Protein AF-A0A9R1UDG8-F1 (afdb_monomer)

Secondary structure (DSSP, 8-state):
-HHHHHHHHHHHHHHHHH-------------------TT--GGG-----GGG-STT-EEEEE-----TTS--PPPPHHHHHTS---GGGHHHHHHHTT--TTSHHHHHHHHHHHHHTSPPPTT------SSHHHHHHHHHHHH-S------------TTS-SEEEEE-----TT---

InterPro domains:
  IPR004873 BURP domain [PF03181] (46-169)
  IPR004873 BURP domain [PS51277] (47-177)
  IPR004873 BURP domain [SM01045] (45-177)
  IPR044816 BURP domain-containing protein [PTHR31236] (37-167)

Mean predicted aligned error: 14.19 Å

Solvent-accessible surface area (backbone atoms only — not comparable to full-atom values): 11906 Å² total; per-residue (Å²): 125,67,68,66,56,54,51,52,50,52,52,54,51,49,52,59,68,68,64,61,82,70,77,79,78,76,92,66,89,79,68,88,76,88,72,88,70,91,82,66,62,75,81,72,70,78,78,81,59,79,89,63,75,46,78,70,38,73,46,74,45,70,49,83,91,67,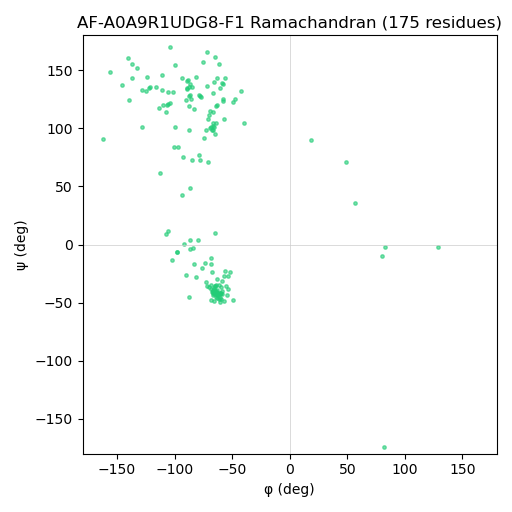73,89,86,61,87,84,79,78,42,50,55,71,62,32,72,73,47,79,88,42,57,93,33,44,76,57,51,31,61,74,72,68,44,53,86,86,35,72,66,37,52,48,51,48,51,52,33,49,60,56,70,53,78,60,56,94,95,52,90,74,82,74,59,69,18,65,62,48,43,51,52,53,49,34,72,74,73,39,98,63,93,81,82,91,81,84,87,81,87,90,68,86,88,62,66,49,65,43,80,44,59,41,68,80,84,68,82,84,85,78,133

Organism: Lactuca sativa (NCBI:txid4236)

Sequence (177 aa):
MAFASSFLYAFLLLQFCLKSNAHEIIKEPIRNVHNNDEGLDPALNVFFRVNDLYLGKKMSIYFATNDNSTPTHLLTREEADSIPFSSSRVPYLLKFFSFSNKSPQAKAMETTLKQCELKPKEGEIMFCATSLESMLDMTRGVLGMVKLKILTTKILNSNHTLFQGYTFGEAIGDLCS

Structure (mmCIF, N/CA/C/O backbone):
data_AF-A0A9R1UDG8-F1
#
_entry.id   AF-A0A9R1UDG8-F1
#
loop_
_atom_site.group_PDB
_atom_site.id
_atom_site.type_symbol
_atom_site.label_atom_id
_atom_site.label_alt_id
_atom_site.label_comp_id
_atom_site.label_asym_id
_atom_site.label_entity_id
_atom_site.label_seq_id
_atom_site.pdbx_PDB_ins_code
_atom_site.Cartn_x
_atom_site.Cartn_y
_atom_site.Cartn_z
_atom_site.occupancy
_atom_site.B_iso_or_equiv
_atom_site.auth_seq_id
_atom_site.auth_comp_id
_atom_site.auth_asym_id
_atom_site.auth_atom_id
_atom_site.pdbx_PDB_model_num
ATOM 1 N N . MET A 1 1 ? 0.070 -27.167 -51.131 1.00 54.72 1 MET A N 1
ATOM 2 C CA . MET A 1 1 ? -0.686 -26.684 -49.949 1.00 54.72 1 MET A CA 1
ATOM 3 C C . MET A 1 1 ? 0.195 -26.331 -48.737 1.00 54.72 1 MET A C 1
ATOM 5 O O . MET A 1 1 ? -0.349 -25.888 -47.741 1.00 54.72 1 MET A O 1
ATOM 9 N N . ALA A 1 2 ? 1.533 -26.442 -48.801 1.00 51.56 2 ALA A N 1
ATOM 10 C CA . ALA A 1 2 ? 2.415 -26.097 -47.672 1.00 51.56 2 ALA A CA 1
ATOM 11 C C . ALA A 1 2 ? 2.712 -24.585 -47.532 1.00 51.56 2 ALA A C 1
ATOM 13 O O . ALA A 1 2 ? 2.906 -24.093 -46.426 1.00 51.56 2 ALA A O 1
ATOM 14 N N . PHE A 1 3 ? 2.684 -23.824 -48.633 1.00 47.78 3 PHE A N 1
ATOM 15 C CA . PHE A 1 3 ? 2.993 -22.388 -48.610 1.00 47.78 3 PHE A CA 1
ATOM 16 C C . PHE A 1 3 ? 1.957 -21.562 -47.831 1.00 47.78 3 PHE A C 1
ATOM 18 O O . PHE A 1 3 ? 2.332 -20.706 -47.038 1.00 47.78 3 PHE A O 1
ATOM 25 N N . ALA A 1 4 ? 0.662 -21.866 -47.966 1.00 55.97 4 ALA A N 1
ATOM 26 C CA . ALA A 1 4 ? -0.399 -21.136 -47.264 1.00 55.97 4 ALA A CA 1
ATOM 27 C C . ALA A 1 4 ? -0.320 -21.289 -45.731 1.00 55.97 4 ALA A C 1
ATOM 29 O O . ALA A 1 4 ? -0.583 -20.336 -45.002 1.00 55.97 4 ALA A O 1
ATOM 30 N N . SER A 1 5 ? 0.103 -22.461 -45.244 1.00 57.06 5 SER A N 1
ATOM 31 C CA . SER A 1 5 ? 0.264 -22.734 -43.810 1.00 57.06 5 SER A CA 1
ATOM 32 C C . SER A 1 5 ? 1.415 -21.930 -43.196 1.00 57.06 5 SER A C 1
ATOM 34 O O . SER A 1 5 ? 1.265 -21.385 -42.103 1.00 57.06 5 SER A O 1
ATOM 36 N N . SER A 1 6 ? 2.522 -21.766 -43.929 1.00 63.28 6 SER A N 1
ATOM 37 C CA . SER A 1 6 ? 3.661 -20.969 -43.461 1.00 63.28 6 SER A CA 1
ATOM 38 C C . SER A 1 6 ? 3.343 -19.469 -43.416 1.00 63.28 6 SER A C 1
ATOM 40 O O . SER A 1 6 ? 3.770 -18.785 -42.488 1.00 63.28 6 SER A O 1
ATOM 42 N N . PHE A 1 7 ? 2.555 -18.961 -44.373 1.00 69.75 7 PHE A N 1
ATOM 43 C CA . PHE A 1 7 ? 2.092 -17.568 -44.361 1.00 69.75 7 PHE A CA 1
ATOM 44 C C . PHE A 1 7 ? 1.118 -17.292 -43.212 1.00 69.75 7 PHE A C 1
ATOM 46 O O . PHE A 1 7 ? 1.252 -16.269 -42.549 1.00 69.75 7 PHE A O 1
ATOM 53 N N . LEU A 1 8 ? 0.193 -18.215 -42.923 1.00 70.06 8 LEU A N 1
ATOM 54 C CA . LEU A 1 8 ? -0.709 -18.119 -41.769 1.00 70.06 8 LEU A CA 1
ATOM 55 C C . LEU A 1 8 ? 0.056 -18.105 -40.441 1.00 70.06 8 LEU A C 1
ATOM 57 O O . LEU A 1 8 ? -0.254 -17.295 -39.571 1.00 70.06 8 LEU A O 1
ATOM 61 N N . TYR A 1 9 ? 1.086 -18.943 -40.299 1.00 72.00 9 TYR A N 1
ATOM 62 C CA . TYR A 1 9 ? 1.907 -18.979 -39.087 1.00 72.00 9 TYR A CA 1
ATOM 63 C C . TYR A 1 9 ? 2.717 -17.688 -38.906 1.00 72.00 9 TYR A C 1
ATOM 65 O O . TYR A 1 9 ? 2.747 -17.125 -37.815 1.00 72.00 9 TYR A O 1
ATOM 73 N N . ALA A 1 10 ? 3.300 -17.155 -39.986 1.00 71.88 10 ALA A N 1
ATOM 74 C CA . ALA A 1 10 ? 4.002 -15.874 -39.957 1.00 71.88 10 ALA A CA 1
ATOM 75 C C . ALA A 1 10 ? 3.062 -14.699 -39.632 1.00 71.88 10 ALA A C 1
ATOM 77 O O . ALA A 1 10 ? 3.428 -13.831 -38.844 1.00 71.88 10 ALA A O 1
ATOM 78 N N . PHE A 1 11 ? 1.837 -14.692 -40.171 1.00 72.19 11 PHE A N 1
ATOM 79 C CA . PHE A 1 11 ? 0.834 -13.667 -39.860 1.00 72.19 11 PHE A CA 1
ATOM 80 C C . PHE A 1 11 ? 0.366 -13.748 -38.401 1.00 72.19 11 PHE A C 1
ATOM 82 O O . PHE A 1 11 ? 0.234 -12.717 -37.747 1.00 72.19 11 PHE A O 1
ATOM 89 N N . LEU A 1 12 ? 0.164 -14.957 -37.864 1.00 64.00 12 LEU A N 1
ATOM 90 C CA . LEU A 1 12 ? -0.187 -15.168 -36.455 1.00 64.00 12 LEU A CA 1
ATOM 91 C C . LEU A 1 12 ? 0.945 -14.735 -35.511 1.00 64.00 12 LEU A C 1
ATOM 93 O O . LEU A 1 12 ? 0.672 -14.087 -34.503 1.00 64.00 12 LEU A O 1
ATOM 97 N N . LEU A 1 13 ? 2.207 -15.013 -35.855 1.00 64.25 13 LEU A N 1
ATOM 98 C CA . LEU A 1 13 ? 3.366 -14.521 -35.102 1.00 64.25 13 LEU A CA 1
ATOM 99 C C . LEU A 1 13 ? 3.494 -12.990 -35.175 1.00 64.25 13 LEU A C 1
ATOM 101 O O . LEU A 1 13 ? 3.793 -12.363 -34.161 1.00 64.25 13 LEU A O 1
ATOM 105 N N . LEU A 1 14 ? 3.190 -12.369 -36.324 1.00 60.00 14 LEU A N 1
ATOM 106 C CA . LEU A 1 14 ? 3.167 -10.907 -36.461 1.00 60.00 14 LEU A CA 1
ATOM 107 C C . LEU A 1 14 ? 2.078 -10.267 -35.584 1.00 60.00 14 LEU A C 1
ATOM 109 O O . LEU A 1 14 ? 2.325 -9.249 -34.944 1.00 60.00 14 LEU A O 1
ATOM 113 N N . GLN A 1 15 ? 0.892 -10.882 -35.509 1.00 59.12 15 GLN A N 1
ATOM 114 C CA . GLN A 1 15 ? -0.198 -10.441 -34.629 1.00 59.12 15 GLN A CA 1
ATOM 115 C C . GLN A 1 15 ? 0.171 -10.583 -33.144 1.00 59.12 15 GLN A C 1
ATOM 117 O O . GLN A 1 15 ? -0.187 -9.724 -32.343 1.00 59.12 15 GLN A O 1
ATOM 122 N N . PHE A 1 16 ? 0.930 -11.620 -32.771 1.00 56.88 16 PHE A N 1
ATOM 123 C CA . PHE A 1 16 ? 1.440 -11.785 -31.405 1.00 56.88 16 PHE A CA 1
ATOM 124 C C . PHE A 1 16 ? 2.557 -1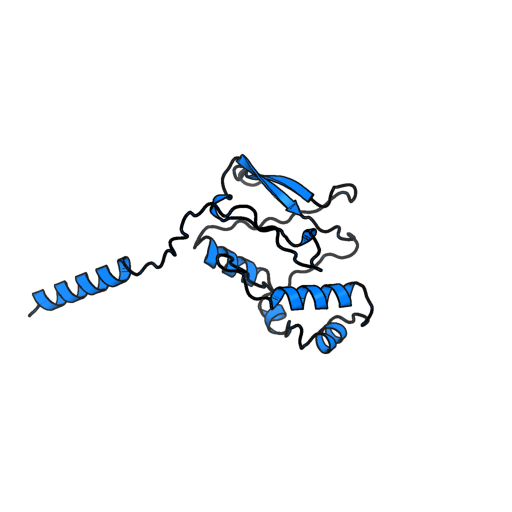0.788 -31.053 1.00 56.88 16 PHE A C 1
ATOM 126 O O . PHE A 1 16 ? 2.577 -10.294 -29.929 1.00 56.88 16 PHE A O 1
ATOM 133 N N . CYS A 1 17 ? 3.437 -10.427 -31.994 1.00 53.81 17 CYS A N 1
ATOM 134 C CA . CYS A 1 17 ? 4.451 -9.387 -31.772 1.00 53.81 17 CYS A CA 1
ATOM 135 C C . CYS A 1 17 ? 3.863 -7.967 -31.732 1.00 53.81 17 CYS A C 1
ATOM 137 O O . CYS A 1 17 ? 4.377 -7.121 -31.005 1.00 53.81 17 CYS A O 1
ATOM 139 N N . LEU A 1 18 ? 2.789 -7.698 -32.481 1.00 48.31 18 LEU A N 1
ATOM 140 C CA . LEU A 1 18 ? 2.123 -6.388 -32.499 1.00 48.31 18 LEU A CA 1
ATOM 141 C C . LEU A 1 18 ? 1.120 -6.201 -31.354 1.00 48.31 18 LEU A C 1
ATOM 143 O O . LEU A 1 18 ? 0.776 -5.068 -31.030 1.00 48.31 18 LEU A O 1
ATOM 147 N N . LYS A 1 19 ? 0.684 -7.280 -30.692 1.00 44.38 19 LYS A N 1
ATOM 148 C CA . LYS A 1 19 ? -0.179 -7.219 -29.503 1.00 44.38 19 LYS A CA 1
ATOM 149 C C . LYS A 1 19 ? 0.628 -7.244 -28.203 1.00 44.38 19 LYS A C 1
ATOM 151 O O . LYS A 1 19 ? 0.257 -7.908 -27.240 1.00 44.38 19 LYS A O 1
ATOM 156 N N . SER A 1 20 ? 1.725 -6.495 -28.161 1.00 38.00 20 SER A N 1
ATOM 157 C CA . SER A 1 20 ? 2.272 -6.024 -26.894 1.00 38.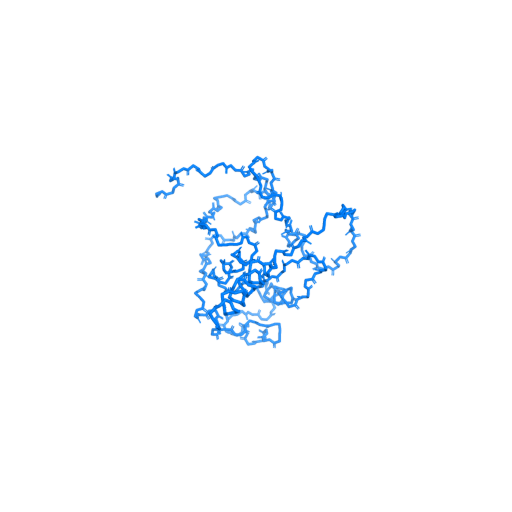00 20 SER A CA 1
ATOM 158 C C . SER A 1 20 ? 1.566 -4.712 -26.581 1.00 38.00 20 SER A C 1
ATOM 160 O O . SER A 1 20 ? 1.916 -3.671 -27.131 1.00 38.00 20 SER A O 1
ATOM 162 N N . ASN A 1 21 ? 0.542 -4.753 -25.728 1.00 43.72 21 ASN A N 1
ATOM 163 C CA . ASN A 1 21 ? -0.054 -3.540 -25.171 1.00 43.72 21 ASN A CA 1
ATOM 164 C C . ASN A 1 21 ? 0.940 -2.923 -24.174 1.00 43.72 21 ASN A C 1
ATOM 166 O O . ASN A 1 21 ? 0.733 -2.967 -22.964 1.00 43.72 21 ASN A O 1
ATOM 170 N N . ALA A 1 22 ? 2.038 -2.361 -24.677 1.00 37.38 22 ALA A N 1
ATOM 171 C CA . ALA A 1 22 ? 2.692 -1.271 -23.985 1.00 37.38 22 ALA A CA 1
ATOM 172 C C . ALA A 1 22 ? 1.721 -0.097 -24.103 1.00 37.38 22 ALA A C 1
ATOM 174 O O . ALA A 1 22 ? 1.583 0.498 -25.169 1.00 37.38 22 ALA A O 1
ATOM 175 N N . HIS A 1 23 ? 0.959 0.148 -23.039 1.00 35.59 23 HIS A N 1
ATOM 176 C CA . HIS A 1 23 ? 0.095 1.312 -22.957 1.00 35.59 23 HIS A CA 1
ATOM 177 C C . HIS A 1 23 ? 0.977 2.549 -23.136 1.00 35.59 23 HIS A C 1
ATOM 179 O O . HIS A 1 23 ? 1.792 2.887 -22.278 1.00 35.59 23 HIS A O 1
ATOM 185 N N . GLU A 1 24 ? 0.843 3.187 -24.291 1.00 40.19 24 GLU A N 1
ATOM 186 C CA . GLU A 1 24 ? 1.470 4.453 -24.617 1.00 40.19 24 GLU A CA 1
ATOM 187 C C . GLU A 1 24 ? 0.876 5.503 -23.665 1.00 40.19 24 GLU A C 1
ATOM 189 O O . GLU A 1 24 ? -0.231 6.001 -23.858 1.00 40.19 24 GLU A O 1
ATOM 194 N N . ILE A 1 25 ? 1.557 5.772 -22.547 1.00 44.53 25 ILE A N 1
ATOM 195 C CA . ILE A 1 25 ? 1.186 6.874 -21.656 1.00 44.53 25 ILE A CA 1
ATOM 196 C C . ILE A 1 25 ? 1.592 8.158 -22.375 1.00 44.53 25 ILE A C 1
ATOM 198 O O . ILE A 1 25 ? 2.759 8.556 -22.389 1.00 44.53 25 ILE A O 1
ATOM 202 N N . ILE A 1 26 ? 0.595 8.764 -23.013 1.00 43.06 26 ILE A N 1
ATOM 203 C CA . ILE A 1 26 ? 0.650 10.058 -23.682 1.00 43.06 26 ILE A CA 1
ATOM 204 C C . ILE A 1 26 ? 1.322 11.090 -22.764 1.00 43.06 26 ILE A C 1
ATOM 206 O O . ILE A 1 26 ? 0.913 11.321 -21.623 1.00 43.06 26 ILE A O 1
ATOM 210 N N . LYS A 1 27 ? 2.375 11.723 -23.293 1.00 48.66 27 LYS A N 1
ATOM 211 C CA . LYS A 1 27 ? 2.958 12.963 -22.775 1.00 48.66 27 LYS A CA 1
ATOM 212 C C . LYS A 1 27 ? 1.942 14.092 -22.952 1.00 48.66 27 LYS A C 1
ATOM 214 O O . LYS A 1 27 ? 1.853 14.664 -24.029 1.00 48.66 27 LYS A O 1
ATOM 219 N N . GLU A 1 28 ? 1.264 14.467 -21.879 1.00 33.38 28 GLU A N 1
ATOM 220 C CA . GLU A 1 28 ? 0.674 15.799 -21.722 1.00 33.38 28 GLU A CA 1
ATOM 221 C C . GLU A 1 28 ? 1.211 16.396 -20.407 1.00 33.38 28 GLU A C 1
ATOM 223 O O . GLU A 1 28 ? 1.246 15.699 -19.382 1.00 33.38 28 GLU A O 1
ATOM 228 N N . PRO A 1 29 ? 1.691 17.654 -20.394 1.00 38.09 29 PRO A N 1
ATOM 229 C CA . PRO A 1 29 ? 2.154 18.295 -19.176 1.00 38.09 29 PRO A CA 1
ATOM 230 C C . PRO A 1 29 ? 0.924 18.678 -18.350 1.00 38.09 29 PRO A C 1
ATOM 232 O O . PRO A 1 29 ? 0.357 19.757 -18.512 1.00 38.09 29 PRO A O 1
ATOM 235 N N . ILE A 1 30 ? 0.495 17.787 -17.454 1.00 40.94 30 ILE A N 1
ATOM 236 C CA . ILE A 1 30 ? -0.602 18.089 -16.531 1.00 40.94 30 ILE A CA 1
ATOM 237 C C . ILE A 1 30 ? -0.124 19.174 -15.562 1.00 40.94 30 ILE A C 1
ATOM 239 O O . ILE A 1 30 ? 0.592 18.922 -14.592 1.00 40.94 30 ILE A O 1
ATOM 243 N N . ARG A 1 31 ? -0.525 20.406 -15.890 1.00 34.81 31 ARG A N 1
ATOM 244 C CA . ARG A 1 31 ? -0.584 21.587 -15.029 1.00 34.81 31 ARG A CA 1
ATOM 245 C C . ARG A 1 31 ? -1.138 21.175 -13.666 1.00 34.81 31 ARG A C 1
ATOM 247 O O . ARG A 1 31 ? -2.160 20.505 -13.615 1.00 34.81 31 ARG A O 1
ATOM 254 N N . ASN A 1 32 ? -0.467 21.597 -12.594 1.00 46.41 32 ASN A N 1
ATOM 255 C CA . ASN A 1 32 ? -0.889 21.415 -11.204 1.00 46.41 32 ASN A CA 1
ATOM 256 C C . ASN A 1 32 ? -2.405 21.618 -11.048 1.00 46.41 32 ASN A C 1
ATOM 258 O O . ASN A 1 32 ? -2.881 22.753 -11.067 1.00 46.41 32 ASN A O 1
ATOM 262 N N . VAL A 1 33 ? -3.150 20.525 -10.885 1.00 33.53 33 VAL A N 1
ATOM 263 C CA . VAL A 1 33 ? -4.543 20.566 -10.443 1.00 33.53 33 VAL A CA 1
ATOM 264 C C . VAL A 1 33 ? -4.533 20.224 -8.961 1.00 33.53 33 VAL A C 1
ATOM 266 O O . VAL A 1 33 ? -4.712 19.080 -8.552 1.00 33.53 33 VAL A O 1
ATOM 269 N N . HIS A 1 34 ? -4.275 21.246 -8.148 1.00 52.16 34 HIS A N 1
ATOM 270 C CA . HIS A 1 34 ? -4.742 21.254 -6.770 1.00 52.16 34 HIS A CA 1
ATOM 271 C C . HIS A 1 34 ? -6.261 21.378 -6.811 1.00 52.16 34 HIS A C 1
ATOM 273 O O . HIS A 1 34 ? -6.773 22.472 -7.012 1.00 52.16 34 HIS A O 1
ATOM 279 N N . ASN A 1 35 ? -6.966 20.266 -6.626 1.00 38.31 35 ASN A N 1
ATOM 280 C CA . ASN A 1 35 ? -8.378 20.284 -6.270 1.00 38.31 35 ASN A CA 1
ATOM 281 C C . ASN A 1 35 ? -8.571 19.397 -5.038 1.00 38.31 35 ASN A C 1
ATOM 283 O O . ASN A 1 35 ? -8.542 18.174 -5.137 1.00 38.31 35 ASN A O 1
ATOM 287 N N . ASN A 1 36 ? -8.678 20.078 -3.896 1.00 44.06 36 ASN A N 1
ATOM 288 C CA . ASN A 1 36 ? -9.405 19.742 -2.671 1.00 44.06 36 ASN A CA 1
ATOM 289 C C . ASN A 1 36 ? -9.795 18.265 -2.497 1.00 44.06 36 ASN A C 1
ATOM 291 O O . ASN A 1 36 ? -10.896 17.863 -2.864 1.00 44.06 36 ASN A O 1
ATOM 295 N N . ASP A 1 37 ? -8.908 17.493 -1.871 1.00 46.75 37 ASP A N 1
ATOM 296 C CA . ASP A 1 37 ? -9.263 16.229 -1.225 1.00 46.75 37 ASP A CA 1
ATOM 297 C C . ASP A 1 37 ? -9.451 16.525 0.269 1.00 46.75 37 ASP A C 1
ATOM 299 O O . ASP A 1 37 ? -8.507 16.500 1.065 1.00 46.75 37 ASP A O 1
ATOM 303 N N . GLU A 1 38 ? -10.649 16.983 0.633 1.00 44.31 38 GLU A N 1
ATOM 304 C CA . GLU A 1 38 ? -10.983 17.287 2.023 1.00 44.31 38 GLU A CA 1
ATOM 305 C C . GLU A 1 38 ? -10.997 15.990 2.844 1.00 44.31 38 GLU A C 1
ATOM 307 O O . GLU A 1 38 ? -11.978 15.250 2.859 1.00 44.31 38 GLU A O 1
ATOM 312 N N . GLY A 1 39 ? -9.898 15.727 3.556 1.00 49.25 39 GLY A N 1
ATOM 313 C CA . GLY A 1 39 ? -9.852 14.738 4.636 1.00 49.25 39 GLY A CA 1
ATOM 314 C C . GLY A 1 39 ? -8.728 13.706 4.575 1.00 49.25 39 GLY A C 1
ATOM 315 O O . GLY A 1 39 ? -8.627 12.901 5.501 1.00 49.25 39 GLY A O 1
ATOM 316 N N . LEU A 1 40 ? -7.876 13.712 3.546 1.00 52.62 40 LEU A N 1
ATOM 317 C CA . LEU A 1 40 ? -6.708 12.827 3.503 1.00 52.62 40 LEU A CA 1
ATOM 318 C C . LEU A 1 40 ? -5.495 13.487 4.164 1.00 52.62 40 LEU A C 1
ATOM 320 O O . LEU A 1 40 ? -5.191 14.654 3.917 1.00 52.62 40 LEU A O 1
ATOM 324 N N . ASP A 1 41 ? -4.798 12.725 5.008 1.00 54.69 41 ASP A N 1
ATOM 325 C CA . ASP A 1 41 ? -3.511 13.134 5.567 1.00 54.69 41 ASP A CA 1
ATOM 326 C C . ASP A 1 41 ? -2.534 13.418 4.407 1.00 54.69 41 ASP A C 1
ATOM 328 O O . ASP A 1 41 ? -2.306 12.524 3.586 1.00 54.69 41 ASP A O 1
ATOM 332 N N . PRO A 1 42 ? -1.942 14.626 4.307 1.00 52.19 42 PRO A N 1
ATOM 333 C CA . PRO A 1 42 ? -0.928 14.945 3.303 1.00 52.19 42 PRO A CA 1
ATOM 334 C C . PRO A 1 42 ? 0.234 13.940 3.251 1.00 52.19 42 PRO A C 1
ATOM 336 O O . PRO A 1 42 ? 0.859 13.796 2.202 1.00 52.19 42 PRO A O 1
ATOM 339 N N . ALA A 1 43 ? 0.490 13.215 4.348 1.00 52.59 43 ALA A N 1
ATOM 340 C CA . ALA A 1 43 ? 1.420 12.088 4.426 1.00 52.59 43 ALA A CA 1
ATOM 341 C C . ALA A 1 43 ? 1.139 10.947 3.432 1.00 52.59 43 ALA A C 1
ATOM 343 O O . ALA A 1 43 ? 2.038 10.168 3.122 1.00 52.59 43 ALA A O 1
ATOM 344 N N . LEU A 1 44 ? -0.099 10.835 2.947 1.00 54.34 44 LEU A N 1
ATOM 345 C CA . LEU A 1 44 ? -0.576 9.748 2.090 1.00 54.34 44 LEU A CA 1
ATOM 346 C C . LEU A 1 44 ? -0.567 10.114 0.599 1.00 54.34 44 LEU A C 1
ATOM 348 O O . LEU A 1 44 ? -0.762 9.246 -0.246 1.00 54.34 44 LEU A O 1
ATOM 352 N N . ASN A 1 45 ? -0.266 11.370 0.255 1.00 59.28 45 ASN A N 1
ATOM 353 C CA . ASN A 1 45 ? -0.167 11.841 -1.129 1.00 59.28 45 ASN A CA 1
ATOM 354 C C . ASN A 1 45 ? 1.239 11.621 -1.720 1.00 59.28 45 ASN A C 1
ATOM 356 O O . ASN A 1 45 ? 1.834 12.532 -2.300 1.00 59.28 45 ASN A O 1
ATOM 360 N N . VAL A 1 46 ? 1.798 10.415 -1.573 1.00 67.50 46 VAL A N 1
ATOM 361 C CA . VAL A 1 46 ? 3.102 10.058 -2.161 1.00 67.50 46 VAL A CA 1
ATOM 362 C C . VAL A 1 46 ? 2.884 9.412 -3.527 1.00 67.50 46 VAL A C 1
ATOM 364 O O . VAL A 1 46 ? 2.995 8.202 -3.701 1.00 67.50 46 VAL A O 1
ATOM 367 N N . PHE A 1 47 ? 2.556 10.238 -4.515 1.00 75.25 47 PHE A N 1
ATOM 368 C CA . PHE A 1 47 ? 2.510 9.814 -5.911 1.00 75.25 47 PHE A CA 1
ATOM 369 C C . PHE A 1 47 ? 3.883 9.994 -6.554 1.00 75.25 47 PHE A C 1
ATOM 371 O O . PHE A 1 47 ? 4.562 11.000 -6.338 1.00 75.25 47 PHE A O 1
ATOM 378 N N . PHE A 1 48 ? 4.273 9.049 -7.404 1.00 82.56 48 PHE A N 1
ATOM 379 C CA . PHE A 1 48 ? 5.420 9.214 -8.285 1.00 82.56 48 PHE A CA 1
ATOM 380 C C . PHE A 1 48 ? 5.070 8.787 -9.703 1.00 82.56 48 PHE A C 1
ATOM 382 O O . PHE A 1 48 ? 4.217 7.930 -9.930 1.00 82.56 48 PHE A O 1
ATOM 389 N N . ARG A 1 49 ? 5.749 9.389 -10.679 1.00 87.69 49 ARG A N 1
ATOM 390 C CA . ARG A 1 49 ? 5.678 8.945 -12.070 1.00 87.69 49 ARG A CA 1
ATOM 391 C C . ARG A 1 49 ? 6.757 7.898 -12.285 1.00 87.69 49 ARG A C 1
ATOM 393 O O . ARG A 1 49 ? 7.884 8.078 -11.836 1.00 87.69 49 ARG A O 1
ATOM 400 N N . VAL A 1 50 ? 6.454 6.846 -13.040 1.00 86.81 50 VAL A N 1
ATOM 401 C CA . VAL A 1 50 ? 7.452 5.818 -13.395 1.00 86.81 50 VAL A CA 1
ATOM 402 C C . VAL A 1 50 ? 8.680 6.447 -14.070 1.00 86.81 50 VAL A C 1
ATOM 404 O O . VAL A 1 50 ? 9.810 6.072 -13.780 1.00 86.81 50 VAL A O 1
ATOM 407 N N . ASN A 1 51 ? 8.476 7.489 -14.881 1.00 87.06 51 ASN A N 1
ATOM 408 C CA . ASN A 1 51 ? 9.556 8.222 -15.552 1.00 87.06 51 ASN A CA 1
ATOM 409 C C . ASN A 1 51 ? 10.453 9.043 -14.604 1.00 87.06 51 ASN A C 1
ATOM 411 O O . ASN A 1 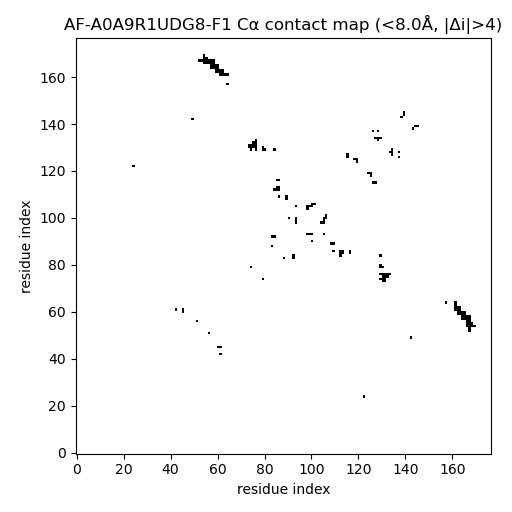51 ? 11.499 9.518 -15.037 1.00 87.06 51 ASN A O 1
ATOM 415 N N . ASP A 1 52 ? 10.074 9.223 -13.334 1.00 87.94 52 ASP A N 1
ATOM 416 C CA . ASP A 1 52 ? 10.931 9.843 -12.316 1.00 87.94 52 ASP A CA 1
ATOM 417 C C . ASP A 1 52 ? 11.905 8.837 -11.671 1.00 87.94 52 ASP A C 1
ATOM 419 O O . ASP A 1 52 ? 12.739 9.225 -10.856 1.00 87.94 52 ASP A O 1
ATOM 423 N N . LEU A 1 53 ? 11.845 7.552 -12.036 1.00 86.88 53 LEU A N 1
ATOM 424 C CA . LEU A 1 53 ? 12.742 6.517 -11.521 1.00 86.88 53 LEU A CA 1
ATOM 425 C C . LEU A 1 53 ? 14.056 6.469 -12.320 1.00 86.88 53 LEU A C 1
ATOM 427 O O . LEU A 1 53 ? 14.291 5.551 -13.103 1.00 86.88 53 LEU A O 1
ATOM 431 N N . TYR A 1 54 ? 14.924 7.465 -12.127 1.00 87.81 54 TYR A N 1
ATOM 432 C CA . TYR A 1 54 ? 16.257 7.509 -12.741 1.00 87.81 54 TYR A CA 1
ATOM 433 C C . TYR A 1 54 ? 17.342 7.966 -11.757 1.00 87.81 54 TYR A C 1
ATOM 435 O O . TYR A 1 54 ? 17.074 8.663 -10.776 1.00 87.81 54 TYR A O 1
ATOM 443 N N . LEU A 1 55 ? 18.589 7.571 -12.029 1.00 91.00 55 LEU A N 1
ATOM 444 C CA . LEU A 1 55 ? 19.745 7.894 -11.189 1.00 91.00 55 LEU A CA 1
ATOM 445 C C . LEU A 1 55 ? 19.919 9.409 -11.021 1.00 91.00 55 LEU A C 1
ATOM 447 O O . LEU A 1 55 ? 19.784 10.182 -11.967 1.00 91.00 55 LEU A O 1
ATOM 451 N N . GLY A 1 56 ? 20.228 9.840 -9.803 1.00 91.56 56 GLY A N 1
ATOM 452 C CA . GLY A 1 56 ? 20.403 11.249 -9.459 1.00 91.56 56 GLY A CA 1
ATOM 453 C C . GLY A 1 56 ? 19.098 12.019 -9.231 1.00 91.56 56 GLY A C 1
ATOM 454 O O . GLY A 1 56 ? 19.152 13.135 -8.710 1.00 91.56 56 GLY A O 1
ATOM 455 N N . LYS A 1 57 ? 17.917 11.456 -9.540 1.00 91.06 57 LYS A N 1
ATOM 456 C CA . LYS A 1 57 ? 16.645 12.081 -9.154 1.00 91.06 57 LYS A CA 1
ATOM 457 C C . LYS A 1 57 ? 16.508 12.063 -7.634 1.00 91.06 57 LYS A C 1
ATOM 459 O O . LYS A 1 57 ? 16.645 11.021 -6.994 1.00 91.06 57 LYS A O 1
ATOM 464 N N . LYS A 1 58 ? 16.185 13.231 -7.072 1.00 89.81 58 LYS A N 1
ATOM 465 C CA . LYS A 1 58 ? 15.765 13.372 -5.679 1.00 89.81 58 LYS A CA 1
ATOM 466 C C . LYS A 1 58 ? 14.258 13.138 -5.566 1.00 89.81 58 LYS A C 1
ATOM 468 O O . LYS A 1 58 ? 13.480 13.812 -6.242 1.00 89.81 58 LYS A O 1
ATOM 473 N N . MET A 1 59 ? 13.863 12.214 -4.703 1.00 85.19 59 MET A N 1
ATOM 474 C CA . MET A 1 59 ? 12.484 11.912 -4.348 1.00 85.19 59 MET A CA 1
ATOM 475 C C . MET A 1 59 ? 12.308 12.072 -2.847 1.00 85.19 59 MET A C 1
ATOM 477 O O . MET A 1 59 ? 13.136 11.626 -2.054 1.00 85.19 59 MET A O 1
ATOM 481 N N . SER A 1 60 ? 11.232 12.733 -2.451 1.00 82.00 60 SER A N 1
ATOM 482 C CA . SER A 1 60 ? 10.909 12.854 -1.042 1.00 82.00 60 SER A CA 1
ATOM 483 C C . SER A 1 60 ? 10.023 11.695 -0.614 1.00 82.00 60 SER A C 1
ATOM 485 O O . SER A 1 60 ? 8.980 11.452 -1.214 1.00 82.00 60 SER A O 1
ATOM 487 N N . ILE A 1 61 ? 10.468 10.979 0.410 1.00 77.62 61 ILE A N 1
ATOM 488 C CA . ILE A 1 61 ? 9.809 9.799 0.954 1.00 77.62 61 ILE A CA 1
ATOM 489 C C . ILE A 1 61 ? 9.269 10.165 2.329 1.00 77.62 61 ILE A C 1
ATOM 491 O O . ILE A 1 61 ? 9.969 10.775 3.144 1.00 77.62 61 ILE A O 1
ATOM 495 N N . TYR A 1 62 ? 8.013 9.800 2.567 1.00 76.44 62 TYR A N 1
ATOM 496 C CA . TYR A 1 62 ? 7.399 9.905 3.877 1.00 76.44 62 TYR A CA 1
ATOM 497 C C . TYR A 1 62 ? 7.683 8.637 4.690 1.00 76.44 62 TYR A C 1
ATOM 499 O O . TYR A 1 62 ? 7.402 7.531 4.230 1.00 76.44 62 TYR A O 1
ATOM 507 N N . PHE A 1 63 ? 8.196 8.796 5.906 1.00 71.62 63 PHE A N 1
ATOM 508 C CA . PHE A 1 63 ? 8.281 7.730 6.896 1.00 71.62 63 PHE A CA 1
ATOM 509 C C . PHE A 1 63 ? 7.356 8.060 8.057 1.00 71.62 63 PHE A C 1
ATOM 511 O O . PHE A 1 63 ? 7.564 9.053 8.755 1.00 71.62 63 PHE A O 1
ATOM 518 N N . ALA A 1 64 ? 6.356 7.210 8.280 1.00 65.56 64 ALA A N 1
ATOM 519 C CA . ALA A 1 64 ? 5.524 7.305 9.468 1.00 65.56 64 ALA A CA 1
ATOM 520 C C . ALA A 1 64 ? 6.401 7.127 10.715 1.00 65.56 64 ALA A C 1
ATOM 522 O O . ALA A 1 64 ? 7.243 6.225 10.775 1.00 65.56 64 ALA A O 1
ATOM 523 N N . THR A 1 65 ? 6.210 7.979 11.722 1.00 62.75 65 THR A N 1
ATOM 524 C CA . THR A 1 65 ? 6.794 7.755 13.046 1.00 62.75 65 THR A CA 1
ATOM 525 C C . THR A 1 65 ? 6.151 6.521 13.655 1.00 62.75 65 THR A C 1
ATOM 527 O O . THR A 1 65 ? 5.010 6.571 14.111 1.00 62.75 65 THR A O 1
ATOM 530 N N . ASN A 1 66 ? 6.896 5.422 13.666 1.00 57.50 66 ASN A N 1
ATOM 531 C CA . ASN A 1 66 ? 6.521 4.230 14.404 1.00 57.50 66 ASN A CA 1
ATOM 532 C C . ASN A 1 66 ? 7.085 4.327 15.818 1.00 57.50 66 ASN A C 1
ATOM 534 O O . ASN A 1 66 ? 8.253 4.667 16.015 1.00 57.50 66 ASN A O 1
ATOM 538 N N . ASP A 1 67 ? 6.255 4.000 16.800 1.00 56.16 67 ASP A N 1
ATOM 539 C CA . ASP A 1 67 ? 6.744 3.708 18.136 1.00 56.16 67 ASP A CA 1
ATOM 540 C C . ASP A 1 67 ? 7.498 2.371 18.039 1.00 56.16 67 ASP A C 1
ATOM 542 O O . ASP A 1 67 ? 6.910 1.343 17.698 1.00 56.16 67 ASP A O 1
ATOM 546 N N . ASN A 1 68 ? 8.816 2.376 18.260 1.00 53.38 68 ASN A N 1
ATOM 547 C CA . ASN A 1 68 ? 9.712 1.217 18.074 1.00 53.38 68 ASN A CA 1
ATOM 548 C C . ASN A 1 68 ? 9.414 0.036 19.032 1.00 53.38 68 ASN A C 1
ATOM 550 O O . ASN A 1 68 ? 10.208 -0.898 19.140 1.00 53.38 68 ASN A O 1
ATOM 554 N N . SER A 1 69 ? 8.295 0.078 19.756 1.00 53.28 69 SER A N 1
ATOM 555 C CA . SER A 1 69 ? 7.918 -0.873 20.796 1.00 53.28 69 SER A CA 1
ATOM 556 C C . SER A 1 69 ? 7.417 -2.213 20.251 1.00 53.28 69 SER A C 1
ATOM 558 O O . SER A 1 69 ? 7.482 -3.204 20.976 1.00 53.28 69 SER A O 1
ATOM 560 N N . THR A 1 70 ? 6.975 -2.290 18.987 1.00 55.22 70 THR A N 1
ATOM 561 C CA . THR A 1 70 ? 6.547 -3.558 18.367 1.00 55.22 70 THR A CA 1
ATOM 562 C C . THR A 1 70 ? 7.016 -3.682 16.911 1.00 55.22 70 THR A C 1
ATOM 564 O O . THR A 1 70 ? 6.725 -2.808 16.094 1.00 55.22 70 THR A O 1
ATOM 567 N N . PRO A 1 71 ? 7.743 -4.755 16.544 1.00 58.28 71 PRO A N 1
ATOM 568 C CA . PRO A 1 71 ? 8.029 -5.053 15.147 1.00 58.28 71 PRO A CA 1
ATOM 569 C C . PRO A 1 71 ? 6.721 -5.340 14.405 1.00 58.28 71 PRO A C 1
ATOM 571 O O . PRO A 1 71 ? 6.001 -6.278 14.744 1.00 58.28 71 PRO A O 1
ATOM 574 N N . THR A 1 72 ? 6.412 -4.555 13.376 1.00 64.06 72 THR A N 1
ATOM 575 C CA . THR A 1 72 ? 5.329 -4.878 12.443 1.00 64.06 72 THR A CA 1
ATOM 576 C C . THR A 1 72 ? 5.737 -6.075 11.591 1.00 64.06 72 THR A C 1
ATOM 578 O O . THR A 1 72 ? 6.648 -5.974 10.770 1.00 64.06 72 THR A O 1
ATOM 581 N N . HIS A 1 73 ? 5.069 -7.209 11.796 1.00 72.81 73 HIS A N 1
ATOM 582 C CA . HIS A 1 73 ? 5.205 -8.396 10.957 1.00 72.81 73 HIS A CA 1
ATOM 583 C C . HIS A 1 73 ? 4.398 -8.211 9.667 1.00 72.81 73 HIS A C 1
ATOM 585 O O . HIS A 1 73 ? 3.217 -7.864 9.720 1.00 72.81 73 HIS A O 1
ATOM 591 N N . LEU A 1 74 ? 5.028 -8.434 8.512 1.00 80.62 74 LEU A N 1
ATOM 592 C CA . LEU A 1 74 ? 4.319 -8.480 7.234 1.00 80.62 74 LEU A CA 1
ATOM 593 C C . LEU A 1 74 ? 3.631 -9.837 7.111 1.00 80.62 74 LEU A C 1
ATOM 595 O O . LEU A 1 74 ? 4.282 -10.865 7.264 1.00 80.62 74 LEU A O 1
ATOM 599 N N . LEU A 1 75 ? 2.330 -9.834 6.831 1.00 88.00 75 LEU A N 1
ATOM 600 C CA . LEU A 1 75 ? 1.595 -11.066 6.563 1.00 88.00 75 LEU A CA 1
ATOM 601 C C . LEU A 1 75 ? 2.101 -11.703 5.267 1.00 88.00 75 LEU A C 1
ATOM 603 O O . LEU A 1 75 ? 2.354 -11.003 4.279 1.00 88.00 75 LEU A O 1
ATOM 607 N N . THR A 1 76 ? 2.211 -13.028 5.275 1.00 93.06 76 THR A N 1
ATOM 608 C CA . THR A 1 76 ? 2.340 -13.807 4.039 1.00 93.06 76 THR A CA 1
ATOM 609 C C . THR A 1 76 ? 1.067 -13.673 3.206 1.00 93.06 76 THR A C 1
ATOM 611 O O . THR A 1 76 ? 0.003 -13.322 3.725 1.00 93.06 76 THR A O 1
ATOM 614 N N . ARG A 1 77 ? 1.142 -13.979 1.906 1.00 94.81 77 ARG A N 1
ATOM 615 C CA . ARG A 1 77 ? -0.056 -14.002 1.048 1.00 94.81 77 ARG A CA 1
ATOM 616 C C . ARG A 1 77 ? -1.155 -14.912 1.602 1.00 94.81 77 ARG A C 1
ATOM 618 O O . ARG A 1 77 ? -2.307 -14.507 1.626 1.00 94.81 77 ARG A O 1
ATOM 625 N N . GLU A 1 78 ? -0.798 -16.103 2.073 1.00 96.25 78 GLU A N 1
ATOM 626 C CA . GLU A 1 78 ? -1.762 -17.071 2.609 1.00 96.25 78 GLU A CA 1
ATOM 627 C C . GLU A 1 78 ? -2.509 -16.520 3.833 1.00 96.25 78 GLU A C 1
ATOM 629 O O . GLU A 1 78 ? -3.738 -16.573 3.896 1.00 96.25 78 GLU A O 1
ATOM 634 N N . GLU A 1 79 ? -1.783 -15.923 4.781 1.00 94.38 79 GLU A N 1
ATOM 635 C CA . GLU A 1 79 ? -2.391 -15.286 5.951 1.00 94.38 79 GLU A CA 1
ATOM 636 C C . GLU A 1 79 ? -3.260 -14.092 5.547 1.00 94.38 79 GLU A C 1
ATOM 638 O O . GLU A 1 79 ? -4.384 -13.954 6.031 1.00 94.38 79 GLU A O 1
ATOM 643 N N . ALA A 1 80 ? -2.762 -13.241 4.647 1.00 94.38 80 ALA A N 1
ATOM 644 C CA . ALA A 1 80 ? -3.472 -12.054 4.191 1.00 94.38 80 ALA A CA 1
ATOM 645 C C . ALA A 1 80 ? -4.775 -12.405 3.454 1.00 94.38 80 ALA A C 1
ATOM 647 O O . ALA A 1 80 ? -5.806 -11.798 3.734 1.00 94.38 80 ALA A O 1
ATOM 648 N N . ASP A 1 81 ? -4.753 -13.411 2.577 1.00 94.62 81 ASP A N 1
ATOM 649 C CA . ASP A 1 81 ? -5.919 -13.871 1.813 1.00 94.62 81 ASP A CA 1
ATOM 650 C C . ASP A 1 81 ? -6.984 -14.525 2.713 1.00 94.62 81 ASP A C 1
ATOM 652 O O . ASP A 1 81 ? -8.172 -14.530 2.382 1.00 94.62 81 ASP A O 1
ATOM 656 N N . SER A 1 82 ? -6.588 -15.034 3.887 1.00 96.19 82 SER A N 1
ATOM 657 C CA . SER A 1 82 ? -7.520 -15.559 4.895 1.00 96.19 82 SER A CA 1
ATOM 658 C C . SER A 1 82 ? -8.300 -14.465 5.645 1.00 96.19 82 SER A C 1
ATOM 660 O O . SER A 1 82 ? -9.321 -14.751 6.282 1.00 96.19 82 SER A O 1
ATOM 662 N N . ILE A 1 83 ? -7.854 -13.205 5.565 1.00 95.69 83 ILE A N 1
ATOM 663 C CA . ILE A 1 83 ? -8.450 -12.068 6.270 1.00 95.69 83 ILE A CA 1
ATOM 664 C C . ILE A 1 83 ? -9.223 -11.194 5.268 1.00 95.69 83 ILE A C 1
ATOM 666 O O . ILE A 1 83 ? -8.640 -10.626 4.347 1.00 95.69 83 ILE A O 1
ATOM 670 N N . PRO A 1 84 ? -10.543 -11.000 5.446 1.00 95.00 84 PRO A N 1
ATOM 671 C CA . PRO A 1 84 ? -11.355 -10.214 4.523 1.00 95.00 84 PRO A CA 1
ATOM 672 C C . PRO A 1 84 ? -11.175 -8.706 4.759 1.00 95.00 84 PRO A C 1
ATOM 674 O O . PRO A 1 84 ? -12.034 -8.051 5.358 1.00 95.00 84 PRO A O 1
ATOM 677 N N . PHE A 1 85 ? -10.059 -8.145 4.294 1.00 95.25 85 PHE A N 1
ATOM 678 C CA . PHE A 1 85 ? -9.813 -6.704 4.322 1.00 95.25 85 PHE A CA 1
ATOM 679 C C . PHE A 1 85 ? -10.827 -5.967 3.432 1.00 95.25 85 PHE A C 1
ATOM 681 O O . PHE A 1 85 ? -10.743 -5.995 2.209 1.00 95.25 85 PHE A O 1
ATOM 688 N N . SER A 1 86 ? -11.812 -5.315 4.054 1.00 95.50 86 SER A N 1
ATOM 689 C CA . SER A 1 86 ? -12.769 -4.423 3.389 1.00 95.50 86 SER A CA 1
ATOM 690 C C . SER A 1 86 ? -13.350 -3.426 4.389 1.00 95.50 86 SER A C 1
ATOM 692 O O . SER A 1 86 ? -13.554 -3.764 5.561 1.00 95.50 86 SER A O 1
ATOM 694 N N . SER A 1 87 ? -13.692 -2.221 3.929 1.00 95.31 87 SER A N 1
ATOM 695 C CA . SER A 1 87 ? -14.372 -1.208 4.748 1.00 95.31 87 SER A CA 1
ATOM 696 C C . SER A 1 87 ? -15.714 -1.719 5.294 1.00 95.31 87 SER A C 1
ATOM 698 O O . SER A 1 87 ? -16.089 -1.421 6.428 1.00 95.31 87 SER A O 1
ATOM 700 N N . SER A 1 88 ? -16.394 -2.596 4.549 1.00 97.25 88 SER A N 1
ATOM 701 C CA . SER A 1 88 ? -17.637 -3.257 4.971 1.00 97.25 88 SER A CA 1
ATOM 702 C C . SER A 1 88 ? -17.451 -4.261 6.120 1.00 97.25 88 SER A C 1
ATOM 704 O O . SER A 1 88 ? -18.416 -4.650 6.781 1.00 97.25 88 SER A O 1
ATOM 706 N N . ARG A 1 89 ? -16.209 -4.691 6.382 1.00 97.62 89 ARG A N 1
ATOM 707 C CA . ARG A 1 89 ? -15.845 -5.700 7.389 1.00 97.62 89 ARG A CA 1
ATOM 708 C C . ARG A 1 89 ? -15.152 -5.107 8.614 1.00 97.62 89 ARG A C 1
ATOM 710 O O . ARG A 1 89 ? -14.711 -5.869 9.471 1.00 97.62 89 ARG A O 1
ATOM 717 N N . VAL A 1 90 ? -15.108 -3.780 8.761 1.00 96.69 90 VAL A N 1
ATOM 718 C CA . VAL A 1 90 ? -14.443 -3.104 9.893 1.00 96.69 90 VAL A CA 1
ATOM 719 C C . VAL A 1 90 ? -14.836 -3.681 11.263 1.00 96.69 90 VAL A C 1
ATOM 721 O O . VAL A 1 90 ? -13.924 -4.026 12.013 1.00 96.69 90 VAL A O 1
ATOM 724 N N . PRO A 1 91 ? -16.123 -3.906 11.608 1.00 96.50 91 PRO A N 1
ATOM 725 C CA . PRO A 1 91 ? -16.476 -4.477 12.914 1.00 96.50 91 PRO A CA 1
ATOM 726 C C . PRO A 1 91 ? -15.865 -5.863 13.170 1.00 96.50 91 PRO A C 1
ATOM 728 O O . PRO A 1 91 ? -15.465 -6.172 14.291 1.00 96.50 91 PRO A O 1
ATOM 731 N N . TYR A 1 92 ? -15.772 -6.694 12.127 1.00 97.62 92 TYR A N 1
ATOM 732 C CA . TYR A 1 92 ? -15.121 -8.000 12.205 1.00 97.62 92 TYR A CA 1
ATOM 733 C C . TYR A 1 92 ? -13.611 -7.847 12.403 1.00 97.62 92 TYR A C 1
ATOM 735 O O . TYR A 1 92 ? -13.052 -8.473 13.300 1.00 97.62 92 TYR A O 1
ATOM 743 N N . LEU A 1 93 ? -12.966 -6.987 11.611 1.00 96.56 93 LEU A N 1
ATOM 744 C CA . LEU A 1 93 ? -11.519 -6.777 11.655 1.00 96.56 93 LEU A CA 1
ATOM 745 C C . LEU A 1 93 ? -11.071 -6.207 13.007 1.00 96.56 93 LEU A C 1
ATOM 747 O O . LEU A 1 93 ? -10.070 -6.653 13.559 1.00 96.56 93 LEU A O 1
ATOM 751 N N . LEU A 1 94 ? -11.847 -5.291 13.595 1.00 96.06 94 LEU A N 1
ATOM 752 C CA . LEU A 1 94 ? -11.566 -4.748 14.927 1.00 96.06 94 LEU A CA 1
ATOM 753 C C . LEU A 1 94 ? -11.576 -5.843 15.990 1.00 96.06 94 LEU A C 1
ATOM 755 O O . LEU A 1 94 ? -10.685 -5.895 16.833 1.00 96.06 94 LEU A O 1
ATOM 759 N N . LYS A 1 95 ? -12.545 -6.761 15.917 1.00 97.06 95 LYS A N 1
ATOM 760 C CA . LYS A 1 95 ? -12.594 -7.922 16.807 1.00 97.06 95 LYS A CA 1
ATOM 761 C C . LYS A 1 95 ? -11.430 -8.882 16.548 1.00 97.06 95 LYS A C 1
ATOM 763 O O . LYS A 1 95 ? -10.832 -9.359 17.505 1.00 97.06 95 LYS A O 1
ATOM 768 N N . PHE A 1 96 ? -11.111 -9.148 15.282 1.00 95.06 96 PHE A N 1
ATOM 769 C CA . PHE A 1 96 ? -10.031 -10.048 14.874 1.00 95.06 96 PHE A CA 1
ATOM 770 C C . PHE A 1 96 ? -8.670 -9.580 15.410 1.00 95.06 96 PHE A C 1
ATOM 772 O O . PHE A 1 96 ? -7.955 -10.358 16.034 1.00 95.06 96 PHE A O 1
ATOM 779 N N . PHE A 1 97 ? -8.356 -8.290 15.264 1.00 90.94 97 PHE A N 1
ATOM 780 C CA . PHE A 1 97 ? -7.113 -7.689 15.763 1.00 90.94 97 PHE A CA 1
ATOM 781 C C . PHE A 1 97 ? -7.187 -7.207 17.220 1.00 90.94 97 PHE A C 1
ATOM 783 O O . PHE A 1 97 ? -6.227 -6.638 17.732 1.00 90.94 97 PHE A O 1
ATOM 790 N N . SER A 1 98 ? -8.309 -7.439 17.910 1.00 94.62 98 SER A N 1
ATOM 791 C CA . SER A 1 98 ? -8.532 -7.003 19.297 1.00 94.62 98 SER A CA 1
ATOM 792 C C . SER A 1 98 ? -8.364 -5.488 19.512 1.00 94.62 98 SER A C 1
ATOM 794 O O . SER A 1 98 ? -7.893 -5.034 20.555 1.00 94.62 98 SER A O 1
ATOM 796 N N . PHE A 1 99 ? -8.770 -4.683 18.530 1.00 91.81 99 PHE A N 1
ATOM 797 C CA . PHE A 1 99 ? -8.780 -3.226 18.625 1.00 91.81 99 PHE A CA 1
ATOM 798 C C . PHE A 1 99 ? -10.081 -2.720 19.252 1.00 91.81 99 PHE A C 1
ATOM 800 O O . PHE A 1 99 ? -11.179 -3.170 18.925 1.00 91.81 99 PHE A O 1
ATOM 807 N N . SER A 1 100 ? -9.971 -1.727 20.136 1.00 94.88 100 SER A N 1
ATOM 808 C CA . SER A 1 100 ? -11.144 -1.021 20.659 1.00 94.88 100 SER A CA 1
ATOM 809 C C . SER A 1 100 ? -11.747 -0.122 19.580 1.00 94.88 100 SER A C 1
ATOM 811 O O . SER A 1 100 ? -11.023 0.623 18.930 1.00 94.88 100 SER A O 1
ATOM 813 N N .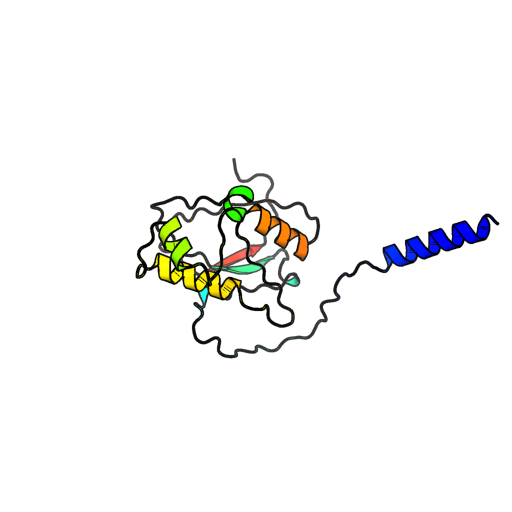 ASN A 1 101 ? -13.076 -0.115 19.435 1.00 92.12 101 ASN A N 1
ATOM 814 C CA . ASN A 1 101 ? -13.788 0.618 18.374 1.00 92.12 101 ASN A CA 1
ATOM 815 C C . ASN A 1 101 ? -13.445 2.114 18.270 1.00 92.12 101 ASN A C 1
ATOM 817 O O . ASN A 1 101 ? -13.590 2.700 17.204 1.00 92.12 101 ASN A O 1
ATOM 821 N N . LYS A 1 102 ? -13.033 2.748 19.373 1.00 92.19 102 LYS A N 1
ATOM 822 C CA . LYS A 1 102 ? -12.686 4.179 19.420 1.00 92.19 102 LYS A CA 1
ATOM 823 C C . LYS A 1 102 ? -11.177 4.425 19.513 1.00 92.19 102 LYS A C 1
ATOM 825 O O . LYS A 1 102 ? -10.768 5.540 19.828 1.00 92.19 102 LYS A O 1
ATOM 830 N N . SER A 1 103 ? -10.351 3.399 19.307 1.00 88.94 103 SER A N 1
ATOM 831 C CA . SER A 1 103 ? -8.901 3.547 19.386 1.00 88.94 103 SER A CA 1
ATOM 832 C C . SER A 1 103 ? -8.336 4.262 18.150 1.00 88.94 103 SER A C 1
ATOM 834 O O . SER A 1 103 ? -8.943 4.223 17.073 1.00 88.94 103 SER A O 1
ATOM 836 N N . PRO A 1 104 ? -7.148 4.884 18.262 1.00 85.69 104 PRO A N 1
ATOM 837 C CA . PRO A 1 104 ? -6.433 5.411 17.103 1.00 85.69 104 PRO A CA 1
ATOM 838 C C . PRO A 1 104 ? -6.222 4.360 16.001 1.00 85.69 104 PRO A C 1
ATOM 840 O O . PRO A 1 104 ? -6.383 4.672 14.825 1.00 85.69 104 PRO A O 1
ATOM 843 N N . GLN A 1 105 ? -5.946 3.105 16.372 1.00 85.88 105 GLN A N 1
ATOM 844 C CA . GLN A 1 105 ? -5.768 1.986 15.439 1.00 85.88 105 GLN A CA 1
ATOM 845 C C . GLN A 1 105 ? -7.061 1.653 14.690 1.00 85.88 105 GLN A C 1
ATOM 847 O O . GLN A 1 105 ? -7.019 1.389 13.492 1.00 85.88 105 GLN A O 1
ATOM 852 N N . ALA A 1 106 ? -8.214 1.707 15.364 1.00 90.31 106 ALA A N 1
ATOM 853 C CA . ALA A 1 106 ? -9.503 1.473 14.724 1.00 90.31 106 ALA A CA 1
ATOM 854 C C . ALA A 1 106 ? -9.801 2.527 13.652 1.00 90.31 106 ALA A C 1
ATOM 856 O O . ALA A 1 106 ? -10.153 2.184 12.522 1.00 90.31 106 ALA A O 1
ATOM 857 N N . LYS A 1 107 ? -9.578 3.804 13.988 1.00 90.56 107 LYS A N 1
ATOM 858 C CA . LYS A 1 107 ? -9.733 4.922 13.050 1.00 90.56 107 LYS A CA 1
ATOM 859 C C . LYS A 1 107 ? -8.750 4.826 11.882 1.00 90.56 107 LYS A C 1
ATOM 861 O O . LYS A 1 107 ? -9.144 5.067 10.742 1.00 90.56 107 LYS A O 1
ATOM 866 N N . ALA A 1 108 ? -7.494 4.466 12.152 1.00 87.00 108 ALA A N 1
ATOM 867 C CA . ALA A 1 108 ? -6.484 4.260 11.118 1.00 87.00 108 ALA A CA 1
ATOM 868 C C . ALA A 1 108 ? -6.901 3.137 10.157 1.00 87.00 108 ALA A C 1
ATOM 870 O O . ALA A 1 108 ? -6.948 3.362 8.954 1.00 87.00 108 ALA A O 1
ATOM 871 N N . MET A 1 109 ? -7.313 1.977 10.680 1.00 90.81 109 MET A N 1
ATOM 872 C CA . MET A 1 109 ? -7.747 0.841 9.863 1.00 90.81 109 MET A CA 1
ATOM 873 C C . MET A 1 109 ? -8.959 1.181 8.988 1.00 90.81 109 MET A C 1
ATOM 875 O O . MET A 1 109 ? -8.948 0.889 7.795 1.00 90.81 109 MET A O 1
ATOM 879 N N . GLU A 1 110 ? -9.990 1.828 9.542 1.00 93.56 110 GLU A N 1
ATOM 880 C CA . GLU A 1 110 ? -11.153 2.267 8.758 1.00 93.56 110 GLU A CA 1
ATOM 881 C C . GLU A 1 110 ? -10.750 3.235 7.635 1.00 93.56 110 GLU A C 1
ATOM 883 O O . GLU A 1 110 ? -11.231 3.118 6.507 1.00 93.56 110 GLU A O 1
ATOM 888 N N . THR A 1 111 ? -9.844 4.169 7.933 1.00 89.38 111 THR A N 1
ATOM 889 C CA . THR A 1 111 ? -9.356 5.162 6.969 1.00 89.38 111 THR A CA 1
ATOM 890 C C . THR A 1 111 ? -8.570 4.495 5.839 1.00 89.38 111 THR A C 1
ATOM 892 O O . THR A 1 111 ? -8.873 4.730 4.671 1.00 89.38 111 THR A O 1
ATOM 895 N N . THR A 1 112 ? -7.629 3.604 6.168 1.00 89.62 112 THR A N 1
ATOM 896 C CA . THR A 1 112 ? -6.837 2.846 5.187 1.00 89.62 112 THR A CA 1
ATOM 897 C C . THR A 1 112 ? -7.715 1.968 4.299 1.00 89.62 112 THR A C 1
ATOM 899 O O . THR A 1 112 ? -7.530 1.952 3.086 1.00 89.62 112 THR A O 1
ATOM 902 N N . LEU A 1 113 ? -8.711 1.274 4.861 1.00 93.62 113 LEU A N 1
ATOM 903 C CA . LEU A 1 113 ? -9.614 0.427 4.073 1.00 93.62 113 LEU A CA 1
ATOM 904 C C . LEU A 1 113 ? -10.466 1.246 3.099 1.00 93.62 113 LEU A C 1
ATOM 906 O O . LEU A 1 113 ? -10.608 0.858 1.944 1.00 93.62 113 LEU A O 1
ATOM 910 N N . LYS A 1 114 ? -10.993 2.400 3.533 1.00 92.00 114 LYS A N 1
ATOM 911 C CA . LYS A 1 114 ? -11.740 3.305 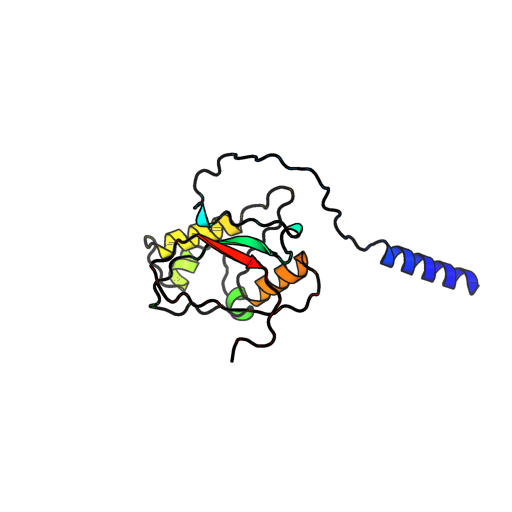2.645 1.00 92.00 114 LYS A CA 1
ATOM 912 C C . LYS A 1 114 ? -10.869 3.834 1.513 1.00 92.00 114 LYS A C 1
ATOM 914 O O . LYS A 1 114 ? -11.323 3.855 0.378 1.00 92.00 114 LYS A O 1
ATOM 919 N N . GLN A 1 115 ? -9.631 4.228 1.814 1.00 85.88 115 GLN A N 1
ATOM 920 C CA . GLN A 1 115 ? -8.666 4.669 0.802 1.00 85.88 115 GLN A CA 1
ATOM 921 C C . GLN A 1 115 ? -8.365 3.562 -0.202 1.00 85.88 115 GLN A C 1
ATOM 923 O O . GLN A 1 115 ? -8.337 3.806 -1.403 1.00 85.88 115 GLN A O 1
ATOM 928 N N . CYS A 1 116 ? -8.213 2.335 0.289 1.00 90.62 116 CYS A N 1
ATOM 929 C CA . CYS A 1 116 ? -7.943 1.188 -0.556 1.00 90.62 116 CYS A CA 1
ATOM 930 C C . CYS A 1 116 ? -9.045 0.859 -1.558 1.00 90.62 116 CYS A C 1
ATOM 932 O O . CYS A 1 116 ? -8.773 0.330 -2.633 1.00 90.62 116 CYS A O 1
ATOM 934 N N . GLU A 1 117 ? -10.285 1.171 -1.203 1.00 91.44 117 GLU A N 1
ATOM 935 C CA . GLU A 1 117 ? -11.459 0.935 -2.035 1.00 91.44 117 GLU A CA 1
ATOM 936 C C . GLU A 1 117 ? -11.816 2.144 -2.920 1.00 91.44 117 GLU A C 1
ATOM 938 O O . GLU A 1 117 ? -12.789 2.084 -3.679 1.00 91.44 117 GLU A O 1
ATOM 943 N N . LEU A 1 118 ? -11.044 3.240 -2.860 1.00 89.31 118 LEU A N 1
ATOM 944 C CA . LEU A 1 118 ? -11.200 4.347 -3.801 1.00 89.31 118 LEU A CA 1
ATOM 945 C C . LEU A 1 118 ? -10.926 3.870 -5.230 1.00 89.31 118 LEU A C 1
ATOM 947 O O . LEU A 1 118 ? -10.221 2.894 -5.482 1.00 89.31 118 LEU A O 1
ATOM 951 N N . LYS A 1 119 ? -11.492 4.580 -6.204 1.00 88.88 119 LYS A N 1
ATOM 952 C CA . LYS A 1 119 ? -11.147 4.350 -7.608 1.00 88.88 119 LYS A CA 1
ATOM 953 C C . LYS A 1 119 ? -9.897 5.162 -7.953 1.00 88.88 119 LYS A C 1
ATOM 955 O O . LYS A 1 119 ? -9.862 6.339 -7.587 1.00 88.88 119 LYS A O 1
ATOM 960 N N . PRO A 1 120 ? -8.916 4.581 -8.670 1.00 86.56 120 PRO A N 1
ATOM 961 C CA . PRO A 1 120 ? -7.806 5.359 -9.208 1.00 86.56 120 PRO A CA 1
ATOM 962 C C . PRO A 1 120 ? -8.339 6.497 -10.086 1.00 86.56 120 PRO A C 1
ATOM 964 O O . PRO A 1 120 ? -9.330 6.307 -10.805 1.00 86.56 120 PRO A O 1
ATOM 967 N N . LYS A 1 121 ? -7.695 7.669 -10.049 1.00 87.56 121 LYS A N 1
ATOM 968 C CA . LYS A 1 121 ? -8.006 8.738 -11.007 1.00 87.56 121 LYS A CA 1
ATOM 969 C C . LYS A 1 121 ? -7.482 8.365 -12.393 1.00 87.56 121 LYS A C 1
ATOM 971 O O . LYS A 1 121 ? -6.687 7.442 -12.563 1.00 87.56 121 LYS A O 1
ATOM 976 N N . GLU A 1 122 ? -7.944 9.089 -13.407 1.00 87.94 122 GLU A N 1
ATOM 977 C CA . GLU A 1 122 ? -7.487 8.873 -14.778 1.00 87.94 122 GLU A CA 1
ATOM 978 C C . GLU A 1 122 ? -5.961 9.036 -14.880 1.00 87.94 122 GLU A C 1
ATOM 980 O O . GLU A 1 122 ? -5.397 10.047 -14.462 1.00 87.94 122 GLU A O 1
ATOM 985 N N . GLY A 1 123 ? -5.294 8.009 -15.412 1.00 86.44 123 GLY A N 1
ATOM 986 C CA . GLY A 1 123 ? -3.835 7.955 -15.528 1.00 86.44 123 GLY A CA 1
ATOM 987 C C . GLY A 1 123 ? -3.090 7.500 -14.266 1.00 86.44 123 GLY A C 1
ATOM 988 O O . GLY A 1 123 ? -1.868 7.360 -14.320 1.00 86.44 123 GLY A O 1
ATOM 989 N N . GLU A 1 124 ? -3.782 7.237 -13.154 1.00 86.62 124 GLU A N 1
ATOM 990 C CA . GLU A 1 124 ? -3.186 6.673 -11.940 1.00 86.62 124 GLU A CA 1
ATOM 991 C C . GLU A 1 124 ? -3.306 5.146 -11.913 1.00 86.62 124 GLU A C 1
ATOM 993 O O . GLU A 1 124 ? -4.320 4.563 -12.299 1.00 86.62 124 GLU A O 1
ATOM 998 N N . ILE A 1 125 ? -2.267 4.490 -11.393 1.00 86.31 125 ILE A N 1
ATOM 999 C CA . ILE A 1 125 ? -2.307 3.071 -11.039 1.00 86.31 125 ILE A CA 1
ATOM 1000 C C . ILE A 1 125 ? -2.334 3.000 -9.517 1.00 86.31 125 ILE A C 1
ATOM 1002 O O . ILE A 1 125 ? -1.362 3.371 -8.861 1.00 86.31 125 ILE A O 1
ATOM 1006 N N . MET A 1 126 ? -3.440 2.513 -8.961 1.00 87.19 126 MET A N 1
ATOM 1007 C CA . MET A 1 126 ? -3.591 2.282 -7.527 1.00 87.19 126 MET A CA 1
ATOM 1008 C C . MET A 1 126 ? -3.902 0.810 -7.282 1.00 87.19 126 MET A C 1
ATOM 1010 O O . MET A 1 126 ? -4.711 0.207 -7.987 1.00 87.19 126 MET A O 1
ATOM 1014 N N . PHE A 1 127 ? -3.240 0.233 -6.287 1.00 88.12 127 PHE A N 1
ATOM 1015 C CA . PHE A 1 127 ? -3.410 -1.156 -5.891 1.00 88.12 127 PHE A CA 1
ATOM 1016 C C . PHE A 1 127 ? -3.243 -1.266 -4.382 1.00 88.12 127 PHE A C 1
ATOM 1018 O O . PHE A 1 127 ? -2.318 -0.680 -3.818 1.00 88.12 127 PHE A O 1
ATOM 1025 N N . CYS A 1 128 ? -4.109 -2.047 -3.744 1.00 90.12 128 CYS A N 1
ATOM 1026 C CA . CYS A 1 128 ? -3.997 -2.323 -2.322 1.00 90.12 128 CYS A CA 1
ATOM 1027 C C . CYS A 1 128 ? -3.364 -3.672 -2.061 1.00 90.12 128 CYS A C 1
ATOM 1029 O O . CYS A 1 128 ? -4.002 -4.716 -2.152 1.00 90.12 128 CYS A O 1
ATOM 1031 N N . ALA A 1 129 ? -2.080 -3.608 -1.723 1.00 91.81 129 ALA A N 1
ATOM 1032 C CA . ALA A 1 129 ? -1.314 -4.754 -1.290 1.00 91.81 129 ALA A CA 1
ATOM 1033 C C . ALA A 1 129 ? -1.657 -5.104 0.162 1.00 91.81 129 ALA A C 1
ATOM 1035 O O . ALA A 1 129 ? -1.565 -4.263 1.055 1.00 91.81 129 ALA A O 1
ATOM 1036 N N . THR A 1 130 ? -2.017 -6.362 0.394 1.00 92.25 130 THR A N 1
ATOM 1037 C CA . THR A 1 130 ? -2.281 -6.933 1.725 1.00 92.25 130 THR A CA 1
ATOM 1038 C C . THR A 1 130 ? -1.113 -7.783 2.232 1.00 92.25 130 THR A C 1
ATOM 1040 O O . THR A 1 130 ? -1.041 -8.095 3.417 1.00 92.25 130 THR A O 1
ATOM 1043 N N . SER A 1 131 ? -0.177 -8.121 1.340 1.00 92.38 131 SER A N 1
ATOM 1044 C CA . SER A 1 131 ? 1.026 -8.909 1.616 1.00 92.38 131 SER A CA 1
ATOM 1045 C C . SER A 1 131 ? 2.238 -8.368 0.847 1.00 92.38 131 SER A C 1
ATOM 1047 O O . SER A 1 131 ? 2.081 -7.685 -0.175 1.00 92.38 131 SER A O 1
ATOM 1049 N N . LEU A 1 132 ? 3.456 -8.715 1.279 1.00 90.56 132 LEU A N 1
ATOM 1050 C CA . LEU A 1 132 ? 4.680 -8.336 0.557 1.00 90.56 132 LEU A CA 1
ATOM 1051 C C . LEU A 1 132 ? 4.679 -8.884 -0.877 1.00 90.56 132 LEU A C 1
ATOM 1053 O O . LEU A 1 132 ? 5.046 -8.192 -1.821 1.00 90.56 132 LEU A O 1
ATOM 1057 N N . GLU A 1 133 ? 4.216 -10.112 -1.063 1.00 92.62 133 GLU A N 1
ATOM 1058 C CA . GLU A 1 133 ? 4.132 -10.759 -2.366 1.00 92.62 133 GLU A CA 1
ATOM 1059 C C . GLU A 1 133 ? 3.170 -10.009 -3.292 1.00 92.62 133 GLU A C 1
ATOM 1061 O O . GLU A 1 133 ? 3.475 -9.811 -4.465 1.00 92.62 133 GLU A O 1
ATOM 1066 N N . SER A 1 134 ? 2.016 -9.550 -2.786 1.00 93.25 134 SER A N 1
ATOM 1067 C CA . SER A 1 134 ? 1.063 -8.757 -3.587 1.00 93.25 134 SER A CA 1
ATOM 1068 C C . SER A 1 134 ? 1.644 -7.405 -4.020 1.00 93.25 134 SER A C 1
ATOM 1070 O O . SER A 1 134 ? 1.438 -6.979 -5.156 1.00 93.25 134 SER A O 1
ATOM 1072 N N . MET A 1 135 ? 2.463 -6.779 -3.169 1.00 91.12 135 MET A N 1
ATOM 1073 C CA . MET A 1 135 ? 3.210 -5.568 -3.517 1.00 91.12 135 MET A CA 1
ATOM 1074 C C . MET A 1 135 ? 4.244 -5.832 -4.623 1.00 91.12 135 MET A C 1
ATOM 1076 O O . MET A 1 135 ? 4.398 -5.022 -5.541 1.00 91.12 135 MET A O 1
ATOM 1080 N N . LEU A 1 136 ? 4.941 -6.971 -4.575 1.00 91.75 136 LEU A N 1
ATOM 1081 C CA . LEU A 1 136 ? 5.902 -7.354 -5.615 1.00 91.75 136 LEU A CA 1
ATOM 1082 C C . LEU A 1 136 ? 5.211 -7.637 -6.951 1.00 91.75 136 LEU A C 1
ATOM 1084 O O . LEU A 1 136 ? 5.731 -7.241 -7.994 1.00 91.75 136 LEU A O 1
ATOM 1088 N N . ASP A 1 137 ? 4.047 -8.283 -6.933 1.00 92.06 137 ASP A N 1
ATOM 1089 C CA . ASP A 1 137 ? 3.277 -8.556 -8.149 1.00 92.06 137 ASP A CA 1
ATOM 1090 C C . ASP A 1 137 ? 2.762 -7.264 -8.788 1.00 92.06 137 ASP A C 1
ATOM 1092 O O . ASP A 1 137 ? 2.922 -7.083 -9.996 1.00 92.06 137 ASP A O 1
ATOM 1096 N N . MET A 1 138 ? 2.260 -6.315 -7.987 1.00 90.81 138 MET A N 1
ATOM 1097 C CA . MET A 1 138 ? 1.937 -4.966 -8.465 1.00 90.81 138 MET A CA 1
ATOM 1098 C C . MET A 1 138 ? 3.165 -4.293 -9.088 1.00 90.81 138 MET A C 1
ATOM 1100 O O . MET A 1 138 ? 3.092 -3.773 -10.200 1.00 90.81 138 MET A O 1
ATOM 1104 N N . THR A 1 139 ? 4.308 -4.331 -8.399 1.00 89.88 139 THR A N 1
ATOM 1105 C CA . THR A 1 139 ? 5.549 -3.704 -8.875 1.00 89.88 139 THR A CA 1
ATOM 1106 C C . THR A 1 139 ? 5.972 -4.274 -10.228 1.00 89.88 139 THR A C 1
ATOM 1108 O O . THR A 1 139 ? 6.324 -3.517 -11.129 1.00 89.88 139 THR A O 1
ATOM 1111 N N . ARG A 1 140 ? 5.888 -5.598 -10.410 1.00 91.88 140 ARG A N 1
ATOM 1112 C CA . ARG A 1 140 ? 6.163 -6.253 -11.700 1.00 91.88 140 ARG A CA 1
ATOM 1113 C C . ARG A 1 140 ? 5.119 -5.921 -12.761 1.00 91.88 140 ARG A C 1
ATOM 1115 O O . ARG A 1 140 ? 5.472 -5.790 -13.927 1.00 91.88 140 ARG A O 1
ATOM 1122 N N . GLY A 1 141 ? 3.856 -5.760 -12.374 1.00 90.75 141 GLY A N 1
ATOM 1123 C CA . GLY A 1 141 ? 2.798 -5.308 -13.277 1.00 90.75 141 GLY A CA 1
ATOM 1124 C C . GLY A 1 141 ? 3.055 -3.906 -13.838 1.00 90.75 141 GLY A C 1
ATOM 1125 O O . GLY A 1 141 ? 2.752 -3.654 -14.999 1.00 90.75 141 GLY A O 1
ATOM 1126 N N . VAL A 1 142 ? 3.657 -3.016 -13.040 1.00 89.44 142 VAL A N 1
ATOM 1127 C CA . VAL A 1 142 ? 3.961 -1.629 -13.436 1.00 89.44 142 VAL A CA 1
ATOM 1128 C C . VAL A 1 142 ? 5.317 -1.499 -14.137 1.00 89.44 142 VAL A C 1
ATOM 1130 O O . VAL A 1 142 ? 5.421 -0.807 -15.146 1.00 89.44 142 VAL A O 1
ATOM 1133 N N . LEU A 1 143 ? 6.365 -2.138 -13.610 1.00 88.44 143 LEU A N 1
ATOM 1134 C CA . LEU A 1 143 ? 7.749 -1.980 -14.083 1.00 88.44 143 LEU A CA 1
ATOM 1135 C C . LEU A 1 143 ? 8.201 -3.084 -15.052 1.00 88.44 143 LEU A C 1
ATOM 1137 O O . LEU A 1 143 ? 9.300 -3.016 -15.599 1.00 88.44 143 LEU A O 1
ATOM 1141 N N . GLY A 1 144 ? 7.376 -4.110 -15.257 1.00 88.56 144 GLY A N 1
ATOM 1142 C CA . GLY A 1 144 ? 7.729 -5.309 -16.008 1.00 88.56 144 GLY A CA 1
ATOM 1143 C C . GLY A 1 144 ? 8.517 -6.335 -15.185 1.00 88.56 144 GLY A C 1
ATOM 1144 O O . GLY A 1 144 ? 8.732 -6.205 -13.977 1.00 88.56 144 GLY A O 1
ATOM 1145 N N . MET A 1 145 ? 8.965 -7.397 -15.859 1.00 86.19 145 MET A N 1
ATOM 1146 C CA . MET A 1 145 ? 9.710 -8.505 -15.250 1.00 86.19 145 MET A CA 1
ATOM 1147 C C . MET A 1 145 ? 11.179 -8.128 -15.014 1.00 86.19 145 MET A C 1
ATOM 1149 O O . MET A 1 145 ? 12.080 -8.589 -15.711 1.00 86.19 145 MET A O 1
ATOM 1153 N N . VAL A 1 146 ? 11.413 -7.270 -14.022 1.00 84.12 146 VAL A N 1
ATOM 1154 C CA . VAL A 1 146 ? 12.747 -6.820 -13.603 1.00 84.12 146 VAL A CA 1
ATOM 1155 C C . VAL A 1 146 ? 13.240 -7.576 -12.365 1.00 84.12 146 VAL A C 1
ATOM 1157 O O . VAL A 1 146 ? 12.455 -8.071 -11.552 1.00 84.12 146 VAL A O 1
ATOM 1160 N N . LYS A 1 147 ? 14.566 -7.656 -12.192 1.00 85.62 147 LYS A N 1
ATOM 1161 C CA . LYS A 1 147 ? 15.169 -8.188 -10.962 1.00 85.62 147 LYS A CA 1
ATOM 1162 C C . LYS A 1 147 ? 14.956 -7.186 -9.826 1.00 85.62 147 LYS A C 1
ATOM 1164 O O . LYS A 1 147 ? 15.600 -6.143 -9.790 1.00 85.62 147 LYS A O 1
ATOM 1169 N N . LEU A 1 148 ? 14.070 -7.523 -8.894 1.00 84.44 148 LEU A N 1
ATOM 1170 C CA . LEU A 1 148 ? 13.790 -6.709 -7.712 1.00 84.44 148 LEU A CA 1
ATOM 1171 C C . LEU A 1 148 ? 14.760 -7.059 -6.575 1.00 84.44 148 LEU A C 1
ATOM 1173 O O . LEU A 1 148 ? 14.996 -8.235 -6.297 1.00 84.44 148 LEU A O 1
ATOM 1177 N N . LYS A 1 149 ? 15.297 -6.035 -5.903 1.00 83.88 149 LYS A N 1
ATOM 1178 C CA . LYS A 1 149 ? 16.011 -6.165 -4.626 1.00 83.88 149 LYS A CA 1
ATOM 1179 C C . LYS A 1 149 ? 15.147 -5.533 -3.542 1.00 83.88 149 LYS A C 1
ATOM 1181 O O . LYS A 1 149 ? 14.826 -4.352 -3.629 1.00 83.88 149 LYS A O 1
ATOM 1186 N N . ILE A 1 150 ? 14.760 -6.327 -2.550 1.00 82.56 150 ILE A N 1
ATOM 1187 C CA . ILE A 1 150 ? 13.956 -5.862 -1.418 1.00 82.56 150 ILE A CA 1
ATOM 1188 C C . ILE A 1 150 ? 14.913 -5.317 -0.364 1.00 82.56 150 ILE A C 1
ATOM 1190 O O . ILE A 1 150 ? 15.884 -5.983 -0.007 1.00 82.56 150 ILE A O 1
ATOM 1194 N N . LEU A 1 151 ? 14.649 -4.102 0.103 1.00 81.56 151 LEU A N 1
ATOM 1195 C CA . LEU A 1 151 ? 15.416 -3.436 1.147 1.00 81.56 151 LEU A CA 1
ATOM 1196 C C . LEU A 1 151 ? 14.464 -3.048 2.277 1.00 81.56 151 LEU A C 1
ATOM 1198 O O . LEU A 1 151 ? 13.325 -2.657 2.026 1.00 81.56 151 LEU A O 1
ATOM 1202 N N . THR A 1 152 ? 14.938 -3.132 3.515 1.00 76.19 152 THR A N 1
ATOM 1203 C CA . THR A 1 152 ? 14.192 -2.688 4.695 1.00 76.19 152 THR A CA 1
ATOM 1204 C C . THR A 1 152 ? 14.941 -1.541 5.350 1.00 76.19 152 THR A C 1
ATOM 1206 O O . THR A 1 152 ? 16.157 -1.598 5.527 1.00 76.19 152 THR A O 1
ATOM 1209 N N . THR A 1 153 ? 14.217 -0.493 5.726 1.00 73.75 153 THR A N 1
ATOM 1210 C CA . THR A 1 153 ? 14.782 0.657 6.429 1.00 73.75 153 THR A CA 1
ATOM 1211 C C . THR A 1 153 ? 14.463 0.553 7.914 1.00 73.75 153 THR A C 1
ATOM 1213 O O . THR A 1 153 ? 13.312 0.346 8.290 1.00 73.75 153 THR A O 1
ATOM 1216 N N . LYS A 1 154 ? 15.475 0.729 8.767 1.00 72.94 154 LYS A N 1
ATOM 1217 C CA . LYS A 1 154 ? 15.297 0.871 10.216 1.00 72.94 154 LYS A CA 1
ATOM 1218 C C . LYS A 1 154 ? 15.503 2.331 10.606 1.00 72.94 154 LYS A C 1
ATOM 1220 O O . LYS A 1 154 ? 16.578 2.882 10.382 1.00 72.94 154 LYS A O 1
ATOM 1225 N N . ILE A 1 155 ? 14.483 2.946 11.198 1.00 69.44 155 ILE A N 1
ATOM 1226 C CA . ILE A 1 155 ? 14.556 4.326 11.688 1.00 69.44 155 ILE A CA 1
ATOM 1227 C C . ILE A 1 155 ? 15.196 4.303 13.078 1.00 69.44 155 ILE A C 1
ATOM 1229 O O . ILE A 1 155 ? 14.670 3.687 14.006 1.00 69.44 155 ILE A O 1
ATOM 1233 N N . LEU A 1 156 ? 16.366 4.931 13.208 1.00 67.00 156 LEU A N 1
ATOM 1234 C CA . LEU A 1 156 ? 17.165 4.877 14.437 1.00 67.00 156 LEU A CA 1
ATOM 1235 C C . LEU A 1 156 ? 16.829 5.996 15.435 1.00 67.00 156 LEU A C 1
ATOM 1237 O O . LEU A 1 156 ? 17.004 5.781 16.627 1.00 67.00 156 LEU A O 1
ATOM 1241 N N . ASN A 1 157 ? 16.313 7.145 14.979 1.00 63.34 157 ASN A N 1
ATOM 1242 C CA . ASN A 1 157 ? 15.978 8.299 15.823 1.00 63.34 157 ASN A CA 1
ATOM 1243 C C . ASN A 1 157 ? 14.621 8.908 15.428 1.00 63.34 157 ASN A C 1
ATOM 1245 O O . ASN A 1 157 ? 14.300 8.995 14.247 1.00 63.34 157 ASN A O 1
ATOM 1249 N N . SER A 1 158 ? 13.835 9.375 16.401 1.00 57.59 158 SER A N 1
ATOM 1250 C CA . SER A 1 158 ? 12.501 9.971 16.185 1.00 57.59 158 SER A CA 1
ATOM 1251 C C . SER A 1 158 ? 12.519 11.475 15.875 1.00 57.59 158 SER A C 1
ATOM 1253 O O . SER A 1 158 ? 11.478 12.049 15.578 1.00 57.59 158 SER A O 1
ATOM 1255 N N . ASN A 1 159 ? 13.692 12.119 15.904 1.00 56.66 159 ASN A N 1
ATOM 1256 C CA . ASN A 1 159 ? 13.838 13.560 15.650 1.00 56.66 159 ASN A CA 1
ATOM 1257 C C . ASN A 1 159 ? 13.821 13.937 14.155 1.00 56.66 159 ASN A C 1
ATOM 1259 O O . ASN A 1 159 ? 14.053 15.096 13.811 1.00 56.66 159 ASN A O 1
ATOM 1263 N N . HIS A 1 160 ? 13.611 12.977 13.254 1.00 56.88 160 HIS A N 1
ATOM 1264 C CA . HIS A 1 160 ? 13.594 13.239 11.818 1.00 56.88 160 HIS A CA 1
ATOM 1265 C C . HIS A 1 160 ? 12.235 13.782 11.370 1.00 56.88 160 HIS A C 1
ATOM 1267 O O . HIS A 1 160 ? 11.185 13.372 11.860 1.00 56.88 160 HIS A O 1
ATOM 1273 N N . THR A 1 161 ? 12.258 14.702 10.403 1.00 58.09 161 THR A N 1
ATOM 1274 C CA . THR A 1 161 ? 11.052 15.128 9.695 1.00 58.09 161 THR A CA 1
ATOM 1275 C C . THR A 1 161 ? 10.410 13.915 9.030 1.00 58.09 161 THR A C 1
ATOM 1277 O O . THR A 1 161 ? 11.107 13.089 8.440 1.00 58.09 161 THR A O 1
ATOM 1280 N N . LEU A 1 162 ? 9.080 13.816 9.086 1.00 68.06 162 LEU A N 1
ATOM 1281 C CA . LEU A 1 162 ? 8.347 12.715 8.453 1.00 68.06 162 LEU A CA 1
ATOM 1282 C C . LEU A 1 162 ? 8.633 12.621 6.947 1.00 68.06 162 LEU A C 1
ATOM 1284 O O . LEU A 1 162 ? 8.584 11.541 6.379 1.00 68.06 162 LEU A O 1
ATOM 1288 N N . PHE A 1 163 ? 8.983 13.741 6.310 1.00 75.19 163 PHE A N 1
ATOM 1289 C CA . PHE A 1 163 ? 9.378 13.816 4.909 1.00 75.19 163 PHE A CA 1
ATOM 12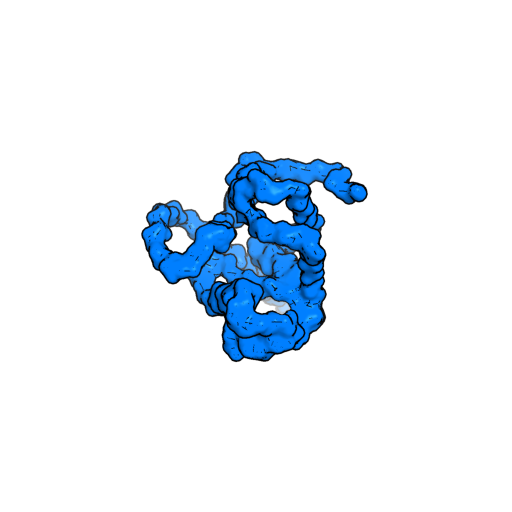90 C C . PHE A 1 163 ? 10.895 13.972 4.789 1.00 75.19 163 PHE A C 1
ATOM 1292 O O . PHE A 1 163 ? 11.472 14.934 5.308 1.00 75.19 163 PHE A O 1
ATOM 1299 N N . GLN A 1 164 ? 11.543 13.037 4.101 1.00 77.19 164 GLN A N 1
ATOM 1300 C CA . GLN A 1 164 ? 12.991 13.015 3.905 1.00 77.19 164 GLN A CA 1
ATOM 1301 C C . GLN A 1 164 ? 13.314 12.878 2.415 1.00 77.19 164 GLN A C 1
ATOM 1303 O O . GLN A 1 164 ? 12.720 12.071 1.707 1.00 77.19 164 GLN A O 1
ATOM 1308 N N . GLY A 1 165 ? 14.241 13.698 1.917 1.00 83.00 165 GLY A N 1
ATOM 1309 C CA . GLY A 1 165 ? 14.650 13.673 0.513 1.00 83.00 165 GLY A CA 1
ATOM 1310 C C . GLY A 1 165 ? 15.771 12.669 0.263 1.00 83.00 165 GLY A C 1
ATOM 1311 O O . GLY A 1 165 ? 16.869 12.863 0.779 1.00 83.00 165 GLY A O 1
ATOM 1312 N N . TYR A 1 166 ? 15.523 11.671 -0.580 1.00 83.75 166 TYR A N 1
ATOM 1313 C CA . TYR A 1 166 ? 16.491 10.657 -1.003 1.00 83.75 166 TYR A CA 1
ATOM 1314 C C . TYR A 1 166 ? 16.846 10.840 -2.464 1.00 83.75 166 TYR A C 1
ATOM 1316 O O . TYR A 1 166 ? 15.999 11.206 -3.272 1.00 83.75 166 TYR A O 1
ATOM 1324 N N . THR A 1 167 ? 18.091 10.552 -2.811 1.00 88.94 167 THR A N 1
ATOM 1325 C CA . THR A 1 167 ? 18.544 10.537 -4.200 1.00 88.94 167 THR A CA 1
ATOM 1326 C C . THR A 1 167 ? 18.712 9.093 -4.642 1.00 88.94 167 THR A C 1
ATOM 1328 O O . THR A 1 167 ? 19.358 8.316 -3.939 1.00 88.94 167 THR A O 1
ATOM 1331 N N . PHE A 1 168 ? 18.161 8.727 -5.799 1.00 87.06 168 PHE A N 1
ATOM 1332 C CA . PHE A 1 168 ? 18.407 7.407 -6.377 1.00 87.06 168 PHE A CA 1
ATOM 1333 C C . PHE A 1 168 ? 19.881 7.287 -6.782 1.00 87.06 168 PHE A C 1
ATOM 1335 O O . PHE A 1 168 ? 20.349 8.004 -7.667 1.00 87.06 168 PHE A O 1
ATOM 1342 N N . GLY A 1 169 ? 20.614 6.406 -6.104 1.00 85.75 169 GLY A N 1
ATOM 1343 C CA . GLY A 1 169 ? 22.008 6.081 -6.399 1.00 85.75 169 GLY A CA 1
ATOM 1344 C C . GLY A 1 169 ? 22.146 4.738 -7.110 1.00 85.75 169 GLY A C 1
ATOM 1345 O O . GLY A 1 169 ? 21.191 3.964 -7.196 1.00 85.75 169 GLY A O 1
ATOM 1346 N N . GLU A 1 170 ? 23.347 4.452 -7.607 1.00 79.81 170 GLU A N 1
ATOM 1347 C CA . GLU A 1 170 ? 23.674 3.112 -8.092 1.00 79.81 170 GLU A CA 1
ATOM 1348 C C . GLU A 1 170 ? 23.604 2.107 -6.941 1.00 79.81 170 GLU A C 1
ATOM 1350 O O . GLU A 1 170 ? 23.959 2.408 -5.797 1.00 79.81 170 GLU A O 1
ATOM 1355 N N . ALA A 1 171 ? 23.137 0.897 -7.244 1.00 67.31 171 ALA A N 1
ATOM 1356 C CA . ALA A 1 171 ? 23.163 -0.189 -6.284 1.00 67.31 171 ALA A CA 1
ATOM 1357 C C . ALA A 1 171 ? 24.626 -0.553 -6.002 1.00 67.31 171 ALA A C 1
ATOM 1359 O O . ALA A 1 171 ? 25.262 -1.250 -6.790 1.00 67.31 171 ALA A O 1
ATOM 1360 N N . ILE A 1 172 ? 25.158 -0.084 -4.874 1.00 61.91 172 ILE A N 1
ATOM 1361 C CA . ILE A 1 172 ? 26.452 -0.541 -4.375 1.00 61.91 172 ILE A CA 1
ATOM 1362 C C . ILE A 1 172 ? 26.282 -2.031 -4.062 1.00 61.91 172 ILE A C 1
ATOM 1364 O O . ILE A 1 172 ? 25.398 -2.413 -3.284 1.00 61.91 172 ILE A O 1
ATOM 1368 N N . GLY A 1 173 ? 27.063 -2.870 -4.747 1.00 51.28 173 GLY A N 1
ATOM 1369 C CA . GLY A 1 173 ? 27.102 -4.309 -4.511 1.00 51.28 173 GLY A CA 1
ATOM 1370 C C . GLY A 1 173 ? 27.272 -4.575 -3.018 1.00 51.28 173 GLY A C 1
ATOM 1371 O O . GLY A 1 173 ? 28.195 -4.056 -2.402 1.00 51.28 173 GLY A O 1
ATOM 1372 N N . ASP A 1 174 ? 26.320 -5.319 -2.460 1.00 50.41 174 AS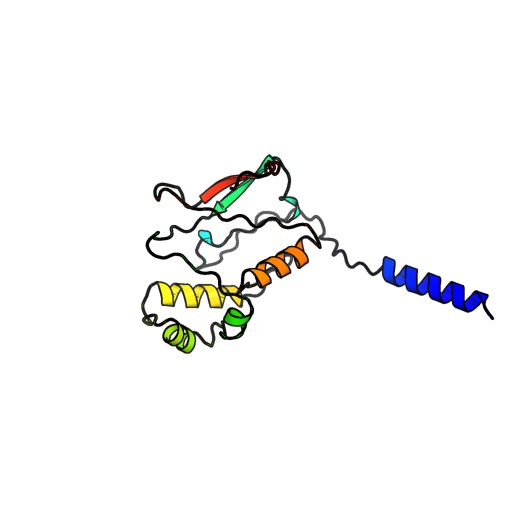P A N 1
ATOM 1373 C CA . ASP A 1 174 ? 26.354 -5.909 -1.122 1.00 50.41 174 ASP A CA 1
ATOM 1374 C C . ASP A 1 174 ? 26.758 -4.972 0.025 1.00 50.41 174 ASP A C 1
ATOM 1376 O O . ASP A 1 174 ? 27.795 -5.131 0.660 1.00 50.41 174 ASP A O 1
ATOM 1380 N N . LEU A 1 175 ? 25.873 -4.032 0.365 1.00 43.25 175 LEU A N 1
ATOM 1381 C CA . LEU A 1 175 ? 25.908 -3.361 1.666 1.00 43.25 175 LEU A CA 1
ATOM 1382 C C . LEU A 1 175 ? 24.682 -3.731 2.513 1.00 43.25 175 LEU A C 1
ATOM 1384 O O . LEU A 1 175 ? 23.856 -2.882 2.811 1.00 43.25 175 LEU A O 1
ATOM 1388 N N . CYS A 1 176 ? 24.545 -5.018 2.833 1.00 40.00 176 CYS A N 1
ATOM 1389 C CA . CYS A 1 176 ? 23.784 -5.533 3.979 1.00 40.00 176 CYS A CA 1
ATOM 1390 C C . CYS A 1 176 ? 24.245 -6.980 4.230 1.00 40.00 176 C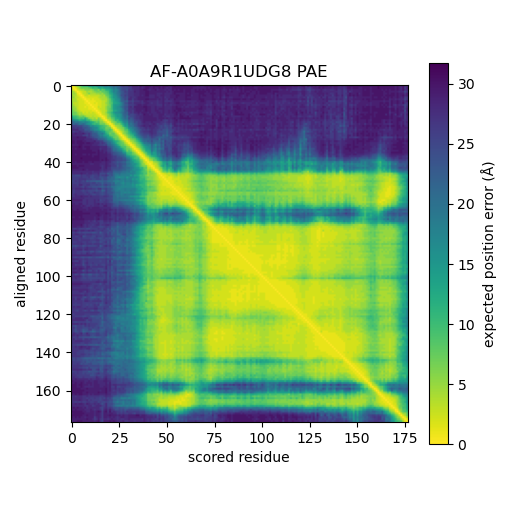YS A C 1
ATOM 1392 O O . CYS A 1 176 ? 23.702 -7.905 3.624 1.00 40.00 176 CYS A O 1
ATOM 1394 N N . SER A 1 177 ? 25.257 -7.138 5.087 1.00 32.88 177 SER A N 1
ATOM 1395 C CA . SER A 1 177 ? 25.512 -8.369 5.849 1.00 32.88 177 SER A CA 1
ATOM 1396 C C . SER A 1 177 ? 24.929 -8.209 7.245 1.00 32.88 177 SER A C 1
ATOM 1398 O O . SER A 1 177 ? 24.982 -7.063 7.754 1.00 32.88 177 SER A O 1
#

pLDDT: mean 74.69, std 19.11, range [32.88, 97.62]

Radius of gyration: 22.06 Å; Cα contacts (8 Å, |Δi|>4): 98; chains: 1; bounding box: 45×48×71 Å

Foldseek 3Di:
DVVVVVVVVVVVVVVVVVPPPPPPPDDDPPDDPPDDPPPDDPLPPQDDDPVQPDFFRKGKHFDDDDPPPDDDDFDDPVRLVVDPLALVCLVVVCVVVVHDCPDPVSVVSNVVRVVQPDDADVPDDGHDDSGPVSVVVVVCVVVNDDDDDDDDDDDDDNPDDSIDMDGDHPPDPDPDD